Protein AF-A0A8S9TXP7-F1 (afdb_monomer)

Radius of gyration: 26.79 Å; Cα contacts (8 Å, |Δi|>4): 82; chains: 1; bounding box: 55×75×62 Å

Foldseek 3Di:
DDDDDDDDDDDDDDDDDDDDDDDPPDDPPPDPDPDPPVPPPPPPVVVVVVVVLVVQLVQCLVDLDQPFVLVVCCVPPRDVSSVVVVVVVVVVVVVVLVVVLQVVVVVVCVVPVDDPVCSVVSSVVVVVVVVVVVVVDPVVVVVVVVVVVVVVVVVVVVVVVVCVVVDDCCVPPVPDDPDDDDPVVVVVVPVVVVVVVPPLSVLSNCSVVDDPSSPVSSVVSVVD

InterPro domains:
  IPR002293 Amino acid/polyamine transporter I [PF13520] (59-224)
  IPR050367 Amino acid-polyamine-organocation superfamily [PTHR42770] (56-224)

Mean predicted aligned error: 14.59 Å

pLDDT: mean 73.69, std 21.71, range [25.19, 96.62]

Solvent-accessible surface area (backbone atoms only — not comparable to full-atom values): 13736 Å² total; per-residue (Å²): 141,82,87,84,80,87,82,87,80,89,81,91,86,83,82,86,80,90,77,89,74,89,72,89,74,83,77,82,74,92,63,100,67,87,74,71,80,78,66,71,82,67,58,64,58,64,56,51,52,52,50,52,56,50,46,52,43,52,48,45,54,73,50,70,52,51,48,29,68,28,53,50,29,37,76,73,77,24,68,72,54,13,54,53,44,44,55,50,49,54,52,46,54,53,53,54,51,54,52,49,49,53,54,55,48,54,52,49,29,76,74,67,72,54,65,75,85,49,52,67,56,51,48,52,53,53,48,52,51,53,51,50,46,52,73,78,30,62,72,59,48,54,51,52,51,52,53,51,52,53,50,51,53,50,52,52,48,52,52,53,64,64,44,57,90,71,65,52,60,58,69,74,56,68,70,48,82,85,63,85,85,52,70,67,64,51,58,66,46,46,63,65,58,48,56,77,60,64,63,70,74,50,57,47,41,50,28,73,81,40,80,64,30,64,60,48,46,50,50,52,67,70,76,106

Secondary structure (DSSP, 8-state):
------------------------------------GGGSSSHHHHHHHHHHHHHHHHHHHH---TTHHHHHHHHHT-HHHHHHHHHHHHHHHHHHHHHHHHHHHHHHHHHH---GGGHHHHHHHHHHHHHHHHHH-HHHHHHHHHHHHHHHHHHHHHHHHHHGGG--HIIIIISS--S---HHHHHHHHHHHHHTTTTGGGGGGGGGGSSSHHHHHHHHHHH-

Sequence (224 aa):
MCRVSVDISRSQHGAAPIRESSSAVGSRDRCGHQRPILRLAVVPHRRLRRNAAHLVYKLSATIPAGGGPYIFALHAIGPRAAFFSGLAETLKGIAVSASTFYTIYSYLQALFDIDVMFAPVFVVTFGFLLLSLNIFGVQASFRMQACSTTLCVLLLLIMFFSAIPHLSYNRWVVEQNWEFTSLDSTIHAIPSAMWFYLGTEGLPLASDETIEPEKNVPLGLFLS

Structure (mmCIF, N/CA/C/O backbone):
data_AF-A0A8S9TXP7-F1
#
_entry.id   AF-A0A8S9TXP7-F1
#
loop_
_atom_site.group_PDB
_atom_site.id
_atom_site.type_symbol
_atom_site.label_atom_id
_atom_site.label_alt_id
_atom_site.label_comp_id
_atom_site.label_asym_id
_atom_site.label_entity_id
_atom_site.label_seq_id
_atom_site.pdbx_PDB_ins_code
_atom_site.Cartn_x
_atom_site.Cartn_y
_atom_site.Cartn_z
_atom_site.occupancy
_atom_site.B_iso_or_equiv
_atom_site.auth_seq_id
_atom_site.auth_comp_id
_atom_site.auth_asym_id
_atom_site.auth_atom_id
_atom_site.pdbx_PDB_model_num
ATOM 1 N N . MET A 1 1 ? -30.693 -17.021 30.281 1.00 37.97 1 MET A N 1
ATOM 2 C CA . MET A 1 1 ? -30.038 -18.306 30.611 1.00 37.97 1 MET A CA 1
ATOM 3 C C . MET A 1 1 ? -30.843 -19.435 29.986 1.00 37.97 1 MET A C 1
ATOM 5 O O . MET A 1 1 ? -31.939 -19.703 30.448 1.00 37.97 1 MET A O 1
ATOM 9 N N . CYS A 1 2 ? -30.327 -20.063 28.932 1.00 25.19 2 CYS A N 1
ATOM 10 C CA . CYS A 1 2 ? -30.787 -21.375 28.473 1.00 25.19 2 CYS A CA 1
ATOM 11 C C . CYS A 1 2 ? -29.589 -22.082 27.835 1.00 25.19 2 CYS A C 1
ATOM 13 O O . CYS A 1 2 ? -29.097 -21.665 26.790 1.00 25.19 2 CYS A O 1
ATOM 15 N N . ARG A 1 3 ? -29.071 -23.090 28.546 1.00 25.83 3 ARG A N 1
ATOM 16 C CA . ARG A 1 3 ? -28.087 -24.057 28.053 1.00 25.83 3 ARG A CA 1
ATOM 17 C C . ARG A 1 3 ? -28.827 -25.050 27.168 1.00 25.83 3 ARG A C 1
ATOM 19 O O . ARG A 1 3 ? -29.837 -25.591 27.605 1.00 25.83 3 ARG A O 1
ATOM 26 N N . VAL A 1 4 ? -28.290 -25.341 25.991 1.00 29.28 4 VAL A N 1
ATOM 27 C CA . VAL A 1 4 ? -28.620 -26.573 25.271 1.00 29.28 4 VAL A CA 1
ATOM 28 C C . VAL A 1 4 ? -27.418 -27.494 25.426 1.00 29.28 4 VAL A C 1
ATOM 30 O O . VAL A 1 4 ? -26.329 -27.211 24.931 1.00 29.28 4 VAL A O 1
ATOM 33 N N . SER A 1 5 ? -27.622 -28.526 26.241 1.00 28.58 5 SER A N 1
ATOM 34 C CA . SER A 1 5 ? -26.664 -29.577 26.558 1.00 28.58 5 SER A CA 1
ATOM 35 C C . SER A 1 5 ? -26.427 -30.479 25.349 1.00 28.58 5 SER A C 1
ATOM 37 O O . SER A 1 5 ? -27.357 -30.858 24.644 1.00 28.58 5 SER A O 1
ATOM 39 N N . VAL A 1 6 ? -25.160 -30.831 25.150 1.00 33.25 6 VAL A N 1
ATOM 40 C CA . VAL A 1 6 ? -24.704 -31.906 24.270 1.00 33.25 6 VAL A CA 1
ATOM 41 C C . VAL A 1 6 ? -25.042 -33.229 24.949 1.00 33.25 6 VAL A C 1
ATOM 43 O O . VAL A 1 6 ? -24.565 -33.469 26.057 1.00 33.25 6 VAL A O 1
ATOM 46 N N . ASP A 1 7 ? -25.837 -34.074 24.293 1.00 26.86 7 ASP A N 1
ATOM 47 C CA . ASP A 1 7 ? -26.120 -35.426 24.771 1.00 26.86 7 ASP A CA 1
ATOM 48 C C . ASP A 1 7 ? -25.318 -36.442 23.948 1.00 26.86 7 ASP A C 1
ATOM 50 O O . ASP A 1 7 ? -25.567 -36.678 22.763 1.00 26.86 7 ASP A O 1
ATOM 54 N N . ILE A 1 8 ? -24.282 -36.984 24.587 1.00 35.09 8 ILE A N 1
ATOM 55 C CA . ILE A 1 8 ? -23.484 -38.114 24.119 1.00 35.09 8 ILE A CA 1
ATOM 56 C C . ILE A 1 8 ? -24.144 -39.355 24.710 1.00 35.09 8 ILE A C 1
ATOM 58 O O . ILE A 1 8 ? -23.977 -39.628 25.897 1.00 35.09 8 ILE A O 1
ATOM 62 N N . SER A 1 9 ? -24.836 -40.140 23.884 1.00 29.45 9 SER A N 1
ATOM 63 C CA . SER A 1 9 ? -25.273 -41.478 24.281 1.00 29.45 9 SER A CA 1
ATOM 64 C C . SER A 1 9 ? -24.621 -42.548 23.411 1.00 29.45 9 SER A C 1
ATOM 66 O O . SER A 1 9 ? -24.790 -42.612 22.193 1.00 29.45 9 SER A O 1
ATOM 68 N N . ARG A 1 10 ? -23.811 -43.362 24.092 1.00 31.88 10 ARG A N 1
ATOM 69 C CA . ARG A 1 10 ? -23.172 -44.598 23.639 1.00 31.88 10 ARG A CA 1
ATOM 70 C C . ARG A 1 10 ? -24.203 -45.727 23.555 1.00 31.88 10 ARG A C 1
ATOM 72 O O . ARG A 1 10 ? -24.910 -45.979 24.520 1.00 31.88 10 ARG A O 1
ATOM 79 N N . SER A 1 11 ? -24.120 -46.514 22.487 1.00 32.16 11 SER A N 1
ATOM 80 C CA . SER A 1 11 ? -24.472 -47.944 22.441 1.00 32.16 11 SER A CA 1
ATOM 81 C C . SER A 1 11 ? -23.631 -48.558 21.308 1.00 32.16 11 SER A C 1
ATOM 83 O O . SER A 1 11 ? -23.827 -48.202 20.153 1.00 32.16 11 SER A O 1
ATOM 85 N N . GLN A 1 12 ? -22.424 -49.082 21.563 1.00 32.03 12 GLN A N 1
ATOM 86 C CA . GLN A 1 12 ? -22.084 -50.464 21.956 1.00 32.03 12 GLN A CA 1
ATOM 87 C C . GLN A 1 12 ? -22.661 -51.554 21.030 1.00 32.03 12 GLN A C 1
ATOM 89 O O . GLN A 1 12 ? -23.775 -52.011 21.238 1.00 32.03 12 GLN A O 1
ATOM 94 N N . HIS A 1 13 ? -21.844 -51.987 20.054 1.00 28.67 13 HIS A N 1
ATOM 95 C CA . HIS A 1 13 ? -21.459 -53.383 19.746 1.00 28.67 13 HIS A CA 1
ATOM 96 C C . HIS A 1 13 ? -21.318 -53.652 18.238 1.00 28.67 13 HIS A C 1
ATOM 98 O O . HIS A 1 13 ? -22.245 -53.438 17.467 1.00 28.67 13 HIS A O 1
ATOM 104 N N . GLY A 1 14 ? -20.159 -54.187 17.833 1.00 25.84 14 GLY A N 1
ATOM 105 C CA . GLY A 1 14 ? -19.962 -54.786 16.509 1.00 25.84 14 GLY A CA 1
ATOM 106 C C . GLY A 1 14 ? -18.559 -54.574 15.950 1.00 25.84 14 GLY A C 1
ATOM 107 O O . GLY A 1 14 ? -18.219 -53.483 15.514 1.00 25.84 14 GLY A O 1
ATOM 108 N N . ALA A 1 15 ? -17.747 -55.626 15.992 1.00 29.77 15 ALA A N 1
ATOM 109 C CA . ALA A 1 15 ? -16.384 -55.688 15.484 1.00 29.77 15 ALA A CA 1
ATOM 110 C C . ALA A 1 15 ? -16.281 -55.460 13.959 1.00 29.77 15 ALA A C 1
ATOM 112 O O . ALA A 1 15 ? -17.224 -55.702 13.209 1.00 29.77 15 ALA A O 1
ATOM 113 N N . ALA A 1 16 ? -15.094 -55.030 13.518 1.00 29.98 16 ALA A N 1
ATOM 114 C CA . ALA A 1 16 ? -14.684 -54.944 12.114 1.00 29.98 16 ALA A CA 1
ATOM 115 C C . ALA A 1 16 ? -14.777 -56.314 11.391 1.00 29.98 16 ALA A C 1
ATOM 117 O O . ALA A 1 16 ? -14.769 -57.357 12.050 1.00 29.98 16 ALA A O 1
ATOM 118 N N . PRO A 1 17 ? -14.794 -56.339 10.042 1.00 32.81 17 PRO A N 1
ATOM 119 C CA . PRO A 1 17 ? -13.503 -56.317 9.360 1.00 32.81 17 PRO A CA 1
ATOM 120 C C . PRO A 1 17 ? -13.440 -55.443 8.099 1.00 32.81 17 PRO A C 1
ATOM 122 O O . PRO A 1 17 ? -14.412 -55.183 7.394 1.00 32.81 17 PRO A O 1
ATOM 125 N N . ILE A 1 18 ? -12.204 -55.040 7.834 1.00 36.94 18 ILE A N 1
ATOM 126 C CA . ILE A 1 18 ? -11.676 -54.425 6.622 1.00 36.94 18 ILE A CA 1
ATOM 127 C C . ILE A 1 18 ? -12.012 -55.315 5.416 1.00 36.94 18 ILE A C 1
ATOM 129 O O . ILE A 1 18 ? -11.714 -56.509 5.425 1.00 36.94 18 ILE A O 1
ATOM 133 N N . ARG A 1 19 ? -12.592 -54.733 4.360 1.00 25.81 19 ARG A N 1
ATOM 134 C CA . ARG A 1 19 ? -12.664 -55.365 3.038 1.00 25.81 19 ARG A CA 1
ATOM 135 C C . ARG A 1 19 ? -12.054 -54.423 2.010 1.00 25.81 19 ARG A C 1
ATOM 137 O O . ARG A 1 19 ? -12.730 -53.583 1.425 1.00 25.81 19 ARG A O 1
ATOM 144 N N . GLU A 1 20 ? -10.749 -54.580 1.812 1.00 32.47 20 GLU A N 1
ATOM 145 C CA . GLU A 1 20 ? -10.130 -54.304 0.523 1.00 32.47 20 GLU A CA 1
ATOM 146 C C . GLU A 1 20 ? -10.819 -55.196 -0.513 1.00 32.47 20 GLU A C 1
ATOM 148 O O . GLU A 1 20 ? -10.769 -56.424 -0.436 1.00 32.47 20 GLU A O 1
ATOM 153 N N . SER A 1 21 ? -11.480 -54.589 -1.491 1.00 30.17 21 SER A N 1
ATOM 154 C CA . SER A 1 21 ? -11.751 -55.257 -2.757 1.00 30.17 21 SER A CA 1
ATOM 155 C C . SER A 1 21 ? -11.196 -54.391 -3.870 1.00 30.17 21 SER A C 1
ATOM 157 O O . SER A 1 21 ? -11.824 -53.441 -4.336 1.00 30.17 21 SER A O 1
ATOM 159 N N . SER A 1 22 ? -9.982 -54.761 -4.264 1.00 30.94 22 SER A N 1
ATOM 160 C CA . SER A 1 22 ? -9.441 -54.551 -5.596 1.00 30.94 22 SER A CA 1
ATOM 161 C C . SER A 1 22 ? -10.522 -54.812 -6.646 1.00 30.94 22 SER A C 1
ATOM 163 O O . SER A 1 22 ? -11.117 -55.887 -6.705 1.00 30.94 22 SER A O 1
ATOM 165 N N . SER A 1 23 ? -10.803 -53.806 -7.462 1.00 30.00 23 SER A N 1
ATOM 166 C CA . SER A 1 23 ? -11.453 -53.951 -8.761 1.00 30.00 23 SER A CA 1
ATOM 167 C C . SER A 1 23 ? -10.961 -52.804 -9.625 1.00 30.00 23 SER A C 1
ATOM 169 O O . SER A 1 23 ? -11.633 -51.798 -9.837 1.00 30.00 23 SER A O 1
ATOM 171 N N . ALA A 1 24 ? -9.722 -52.966 -10.087 1.00 34.06 24 ALA A N 1
ATOM 172 C CA . ALA A 1 24 ? -9.221 -52.293 -11.268 1.00 34.06 24 ALA A CA 1
ATOM 173 C C . ALA A 1 24 ? -10.096 -52.709 -12.461 1.00 34.06 24 ALA A C 1
ATOM 175 O O . ALA A 1 24 ? -9.830 -53.700 -13.136 1.00 34.06 24 ALA A O 1
ATOM 176 N N . VAL A 1 25 ? -11.170 -51.962 -12.705 1.00 33.06 25 VAL A N 1
ATOM 177 C CA . VAL A 1 25 ? -11.894 -52.009 -13.974 1.00 33.06 25 VAL A CA 1
ATOM 178 C C . VAL A 1 25 ? -11.337 -50.880 -14.820 1.00 33.06 25 VAL A C 1
ATOM 180 O O . VAL A 1 25 ? -11.725 -49.720 -14.706 1.00 33.06 25 VAL A O 1
ATOM 183 N N . GLY A 1 26 ? -10.356 -51.242 -15.644 1.00 32.50 26 GLY A N 1
ATOM 184 C CA . GLY A 1 26 ? -9.889 -50.404 -16.731 1.00 32.50 26 GLY A CA 1
ATOM 185 C C . GLY A 1 26 ? -11.001 -50.242 -17.760 1.00 32.50 26 GLY A C 1
ATOM 186 O O . GLY A 1 26 ? -11.212 -51.122 -18.595 1.00 32.50 26 GLY A O 1
ATOM 187 N N . SER A 1 27 ? -11.686 -49.101 -17.738 1.00 31.16 27 SER A N 1
ATOM 188 C CA . SER A 1 27 ? -12.432 -48.632 -18.899 1.00 31.16 27 SER A CA 1
ATOM 189 C C . SER A 1 27 ? -11.438 -48.019 -19.886 1.00 31.16 27 SER A C 1
ATOM 191 O O . SER A 1 27 ? -10.970 -46.890 -19.740 1.00 31.16 27 SER A O 1
ATOM 193 N N . ARG A 1 28 ? -11.077 -48.812 -20.902 1.00 30.28 28 ARG A N 1
ATOM 194 C CA . ARG A 1 28 ? -10.462 -48.318 -22.138 1.00 30.28 28 ARG A CA 1
ATOM 195 C C . ARG A 1 28 ? -11.474 -47.422 -22.850 1.00 30.28 28 ARG A C 1
ATOM 197 O O . ARG A 1 28 ? -12.243 -47.908 -23.678 1.00 30.28 28 ARG A O 1
ATOM 204 N N . ASP A 1 29 ? -11.436 -46.128 -22.564 1.00 31.62 29 ASP A N 1
ATOM 205 C CA . ASP A 1 29 ? -12.067 -45.142 -23.431 1.00 31.62 29 ASP A CA 1
ATOM 206 C C . ASP A 1 29 ? -11.181 -44.899 -24.651 1.00 31.62 29 ASP A C 1
ATOM 208 O O . ASP A 1 29 ? -10.037 -44.448 -24.596 1.00 31.62 29 ASP A O 1
ATOM 212 N N . ARG A 1 30 ? -11.748 -45.305 -25.782 1.00 37.38 30 ARG A N 1
ATOM 213 C CA . ARG A 1 30 ? -11.142 -45.436 -27.099 1.00 37.38 30 ARG A CA 1
ATOM 214 C C . ARG A 1 30 ? -11.196 -44.103 -27.854 1.00 37.38 30 ARG A C 1
ATOM 216 O O . ARG A 1 30 ? -11.760 -44.030 -28.939 1.00 37.38 30 ARG A O 1
ATOM 223 N N . CYS A 1 31 ? -10.637 -43.041 -27.278 1.00 35.50 31 CYS A N 1
ATOM 224 C CA . CYS A 1 31 ? -10.465 -41.764 -27.971 1.00 35.50 31 CYS A CA 1
ATOM 225 C C . CYS A 1 31 ? -9.239 -41.038 -27.407 1.00 35.50 31 CYS A C 1
ATOM 227 O O . CYS A 1 31 ? -9.234 -40.616 -26.252 1.00 35.50 31 CYS A O 1
ATOM 229 N N . GLY A 1 32 ? -8.182 -40.938 -28.217 1.00 32.91 32 GLY A N 1
ATOM 230 C CA . GLY A 1 32 ? -6.892 -40.341 -27.867 1.00 32.91 32 GLY A CA 1
ATOM 231 C C . GLY A 1 32 ? -6.972 -38.832 -27.651 1.00 32.91 32 GLY A C 1
ATOM 232 O O . GLY A 1 32 ? -6.516 -38.055 -28.482 1.00 32.91 32 GLY A O 1
ATOM 233 N N . HIS A 1 33 ? -7.536 -38.416 -26.520 1.00 35.47 33 HIS A N 1
ATOM 234 C CA . HIS A 1 33 ? -7.449 -37.045 -26.045 1.00 35.47 33 HIS A CA 1
ATOM 235 C C . HIS A 1 33 ? -6.860 -37.044 -24.637 1.00 35.47 33 HIS A C 1
ATOM 237 O O . HIS A 1 33 ? -7.535 -37.272 -23.631 1.00 35.47 33 HIS A O 1
ATOM 243 N N . GLN A 1 34 ? -5.549 -36.832 -24.610 1.00 39.34 34 GLN A N 1
ATOM 244 C CA . GLN A 1 34 ? -4.710 -36.655 -23.438 1.00 39.34 34 GLN A CA 1
ATOM 245 C C . GLN A 1 34 ? -5.235 -35.436 -22.667 1.00 39.34 34 GLN A C 1
ATOM 247 O O . GLN A 1 34 ? -4.932 -34.291 -22.992 1.00 39.34 34 GLN A O 1
ATOM 252 N N . ARG A 1 35 ? -6.121 -35.661 -21.690 1.00 39.12 35 ARG A N 1
ATOM 253 C CA . ARG A 1 35 ? -6.634 -34.579 -20.845 1.00 39.12 35 ARG A CA 1
ATOM 254 C C . ARG A 1 35 ? -5.458 -34.040 -20.028 1.00 39.12 35 ARG A C 1
ATOM 256 O O . ARG A 1 35 ? -4.861 -34.818 -19.283 1.00 39.12 35 ARG A O 1
ATOM 263 N N . PRO A 1 36 ? -5.106 -32.747 -20.133 1.00 39.66 36 PRO A N 1
ATOM 264 C CA . PRO A 1 36 ? -4.018 -32.208 -19.343 1.00 39.66 36 PRO A CA 1
ATOM 265 C C . PRO A 1 36 ? -4.404 -32.282 -17.864 1.00 39.66 36 PRO A C 1
ATOM 267 O O . PRO A 1 36 ? -5.421 -31.738 -17.430 1.00 39.66 36 PRO A O 1
ATOM 270 N N . ILE A 1 37 ? -3.543 -32.937 -17.086 1.00 45.31 37 ILE A N 1
ATOM 271 C CA . ILE A 1 37 ? -3.587 -33.100 -15.622 1.00 45.31 37 ILE A CA 1
ATOM 272 C C . ILE A 1 37 ? -3.483 -31.727 -14.897 1.00 45.31 37 ILE A C 1
ATOM 274 O O . ILE A 1 37 ? -3.601 -31.614 -13.681 1.00 45.31 37 ILE A O 1
ATOM 278 N N . LEU A 1 38 ? -3.391 -30.633 -15.655 1.00 40.78 38 LEU A N 1
ATOM 279 C CA . LEU A 1 38 ? -3.265 -29.244 -15.221 1.00 40.78 38 LEU A CA 1
ATOM 280 C C . LEU A 1 38 ? -4.563 -28.589 -14.694 1.00 40.78 38 LEU A C 1
ATOM 282 O O . LEU A 1 38 ? -4.591 -27.381 -14.477 1.00 40.78 38 LEU A O 1
ATOM 286 N N . ARG A 1 39 ? -5.665 -29.331 -14.500 1.00 37.47 39 ARG A N 1
ATOM 287 C CA . ARG A 1 39 ? -6.895 -28.773 -13.888 1.00 37.47 39 ARG A CA 1
ATOM 288 C C . ARG A 1 39 ? -6.998 -28.964 -12.376 1.00 37.47 39 ARG A C 1
ATOM 290 O O . ARG A 1 39 ? -7.868 -28.338 -11.781 1.00 37.47 39 ARG A O 1
ATOM 297 N N . LEU A 1 40 ? -6.147 -29.770 -11.738 1.00 40.41 40 LEU A N 1
ATOM 298 C CA . LEU A 1 40 ? -6.290 -30.041 -10.299 1.00 40.41 40 LEU A CA 1
ATOM 299 C C . LEU A 1 40 ? -5.527 -29.063 -9.387 1.00 40.41 40 LEU A C 1
ATOM 301 O O . LEU A 1 40 ? -5.922 -28.882 -8.241 1.00 40.41 40 LEU A O 1
ATOM 305 N N . ALA A 1 41 ? -4.498 -28.372 -9.887 1.00 42.62 41 ALA A N 1
ATOM 306 C CA . ALA A 1 41 ? -3.671 -27.482 -9.061 1.00 42.62 41 ALA A CA 1
ATOM 307 C C . ALA A 1 41 ? -4.235 -26.053 -8.891 1.00 42.62 41 ALA A C 1
ATOM 309 O O . ALA A 1 41 ? -3.854 -25.343 -7.968 1.00 42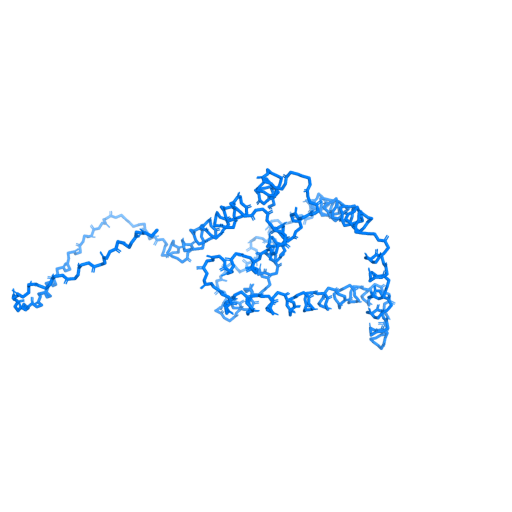.62 41 ALA A O 1
ATOM 310 N N . VAL A 1 42 ? -5.174 -25.619 -9.744 1.00 45.88 42 VAL A N 1
ATOM 311 C CA . VAL A 1 42 ? -5.669 -24.219 -9.774 1.00 45.88 42 VAL A CA 1
ATOM 312 C C . VAL A 1 42 ? -7.043 -24.052 -9.097 1.00 45.88 42 VAL A C 1
ATOM 314 O O . VAL A 1 42 ? -7.529 -22.941 -8.877 1.00 45.88 42 VAL A O 1
ATOM 317 N N . VAL A 1 43 ? -7.690 -25.153 -8.710 1.00 44.72 43 VAL A N 1
ATOM 318 C CA . VAL A 1 43 ? -9.052 -25.140 -8.152 1.00 44.72 43 VAL A CA 1
ATOM 319 C C . VAL A 1 43 ? -9.159 -24.739 -6.660 1.00 44.72 43 VAL A C 1
ATOM 321 O O . VAL A 1 43 ? -10.229 -24.233 -6.302 1.00 44.72 43 VAL A O 1
ATOM 324 N N . PRO A 1 44 ? -8.134 -24.823 -5.775 1.00 48.53 44 PRO A N 1
ATOM 325 C CA . PRO A 1 44 ? -8.353 -24.474 -4.367 1.00 48.53 44 PRO A CA 1
ATOM 326 C C . PRO A 1 44 ? -8.349 -22.957 -4.106 1.00 48.53 44 PRO A C 1
ATOM 328 O O . PRO A 1 44 ? -9.038 -22.494 -3.200 1.00 48.53 44 PRO A O 1
ATOM 331 N N . HIS A 1 45 ? -7.667 -22.147 -4.925 1.00 47.22 45 HIS A N 1
ATOM 332 C CA . HIS A 1 45 ? -7.527 -20.705 -4.673 1.00 47.22 45 HIS A CA 1
ATOM 333 C C . HIS A 1 45 ? -8.833 -19.914 -4.887 1.00 47.22 45 HIS A C 1
ATOM 335 O O . HIS A 1 45 ? -9.151 -19.012 -4.115 1.00 47.22 45 HIS A O 1
ATOM 341 N N . ARG A 1 46 ? -9.649 -20.255 -5.898 1.00 44.75 46 ARG A N 1
ATOM 342 C CA . ARG A 1 46 ? -10.885 -19.495 -6.192 1.00 44.75 46 ARG A CA 1
ATOM 343 C C . ARG A 1 46 ? -11.973 -19.672 -5.129 1.00 44.75 46 ARG A C 1
ATOM 345 O O . ARG A 1 46 ? -12.725 -18.730 -4.887 1.00 44.75 46 ARG A O 1
ATOM 352 N N . ARG A 1 47 ? -12.059 -20.849 -4.491 1.00 49.00 47 ARG A N 1
ATOM 353 C CA . ARG A 1 47 ? -12.992 -21.082 -3.371 1.00 49.00 47 ARG A CA 1
ATOM 354 C C . ARG A 1 47 ? -12.490 -20.433 -2.085 1.00 49.00 47 ARG A C 1
ATOM 356 O O . ARG A 1 47 ? -13.288 -19.801 -1.405 1.00 49.00 47 ARG A O 1
ATOM 363 N N . LEU A 1 48 ? -11.189 -20.510 -1.794 1.00 48.78 48 LEU A N 1
ATOM 364 C CA . LEU A 1 48 ? -10.617 -19.862 -0.611 1.00 48.78 48 LEU A CA 1
ATOM 365 C C . LEU A 1 48 ? -10.742 -18.332 -0.685 1.00 48.78 48 LEU A C 1
ATOM 367 O O . LEU A 1 48 ? -11.206 -17.715 0.267 1.00 48.78 48 LEU A O 1
ATOM 371 N N . ARG A 1 49 ? -10.423 -17.729 -1.841 1.00 51.72 49 ARG A N 1
ATOM 372 C CA . ARG A 1 49 ? -10.492 -16.273 -2.044 1.00 51.72 49 ARG A CA 1
ATOM 373 C C . ARG A 1 49 ? -11.923 -15.737 -1.982 1.00 51.72 49 ARG A C 1
ATOM 375 O O . ARG A 1 49 ? -12.157 -14.724 -1.333 1.00 51.72 49 ARG A O 1
ATOM 382 N N . ARG A 1 50 ? -12.894 -16.431 -2.595 1.00 55.41 50 ARG A N 1
ATOM 383 C CA . ARG A 1 50 ? -14.316 -16.058 -2.470 1.00 55.41 50 ARG A CA 1
ATOM 384 C C . ARG A 1 50 ? -14.814 -16.197 -1.040 1.00 55.41 50 ARG A C 1
ATOM 386 O O . ARG A 1 50 ? -15.514 -15.309 -0.579 1.00 55.41 50 ARG A O 1
ATOM 393 N N . ASN A 1 51 ? -14.442 -17.266 -0.339 1.00 59.06 51 ASN A N 1
ATOM 394 C CA . ASN A 1 51 ? -14.893 -17.475 1.033 1.00 59.06 51 ASN A CA 1
ATOM 395 C C . ASN A 1 51 ? -14.294 -16.441 1.989 1.00 59.06 51 ASN A C 1
ATOM 397 O O . ASN A 1 51 ? -15.033 -15.925 2.814 1.00 59.06 51 ASN A O 1
ATOM 401 N N . ALA A 1 52 ? -13.009 -16.103 1.851 1.00 60.75 52 ALA A N 1
ATOM 402 C CA . ALA A 1 52 ? -12.342 -15.113 2.694 1.00 60.75 52 ALA A CA 1
ATOM 403 C C . ALA A 1 52 ? -12.898 -13.698 2.471 1.00 60.75 52 ALA A C 1
ATOM 405 O O . ALA A 1 52 ? -13.325 -13.061 3.429 1.00 60.75 52 ALA A O 1
ATOM 406 N N . ALA A 1 53 ? -12.991 -13.243 1.216 1.00 62.69 53 ALA A N 1
ATOM 407 C CA . ALA A 1 53 ? -13.556 -11.929 0.897 1.00 62.69 53 ALA A CA 1
ATOM 408 C C . ALA A 1 53 ? -15.031 -11.821 1.321 1.00 62.69 53 ALA A C 1
ATOM 410 O O . ALA A 1 53 ? -15.452 -10.817 1.887 1.00 62.69 53 ALA A O 1
ATOM 411 N N . HIS A 1 54 ? -15.809 -12.889 1.125 1.00 67.75 54 HIS A N 1
ATOM 412 C CA . HIS A 1 54 ? -17.198 -12.947 1.572 1.00 67.75 54 HIS A CA 1
ATOM 413 C C . HIS A 1 54 ? -17.327 -12.985 3.103 1.00 67.75 54 HIS A C 1
ATOM 415 O O . HIS A 1 54 ? -18.302 -12.468 3.644 1.00 67.75 54 HIS A O 1
ATOM 421 N N . LEU A 1 55 ? -16.360 -13.574 3.816 1.00 68.94 55 LEU A N 1
ATOM 422 C CA . LEU A 1 55 ? -16.331 -13.555 5.278 1.00 68.94 55 LEU A CA 1
ATOM 423 C C . LEU A 1 55 ? -16.084 -12.140 5.793 1.00 68.94 55 LEU A C 1
ATOM 425 O O . LEU A 1 55 ? -16.810 -11.690 6.670 1.00 68.94 55 LEU A O 1
ATOM 429 N N . VAL A 1 56 ? -15.099 -11.441 5.221 1.00 68.69 56 VAL A N 1
ATOM 430 C CA . VAL A 1 56 ? -14.790 -10.048 5.574 1.00 68.69 56 VAL A CA 1
ATOM 431 C C . VAL A 1 56 ? -15.990 -9.161 5.273 1.00 68.69 56 VAL A C 1
ATOM 433 O O . VAL A 1 56 ? -16.442 -8.452 6.158 1.00 68.69 56 VAL A O 1
ATOM 436 N N . TYR A 1 57 ? -16.594 -9.295 4.090 1.00 68.12 57 TYR A N 1
ATOM 437 C CA . TYR A 1 57 ? -17.838 -8.605 3.745 1.00 68.12 57 TYR A CA 1
ATOM 438 C C . TYR A 1 57 ? -18.947 -8.847 4.781 1.00 68.12 57 TYR A C 1
ATOM 440 O O . TYR A 1 57 ? -19.552 -7.898 5.276 1.00 68.12 57 TYR A O 1
ATOM 448 N N . LYS A 1 58 ? -19.197 -10.111 5.151 1.00 65.69 58 LYS A N 1
ATOM 449 C CA . LYS A 1 58 ? -20.225 -10.458 6.141 1.00 65.69 58 LYS A CA 1
ATOM 450 C C . LYS A 1 58 ? -19.921 -9.877 7.517 1.00 65.69 58 LYS A C 1
ATOM 452 O O . LYS A 1 58 ? -20.831 -9.361 8.151 1.00 65.69 58 LYS A O 1
ATOM 457 N N . LEU A 1 59 ? -18.668 -9.954 7.961 1.00 68.31 59 LEU A N 1
ATOM 458 C CA . LEU A 1 59 ? -18.240 -9.457 9.266 1.00 68.31 59 LEU A CA 1
ATOM 459 C C . LEU A 1 59 ? -18.298 -7.927 9.332 1.00 68.31 59 LEU A C 1
ATOM 461 O O . LEU A 1 59 ? -18.856 -7.394 10.290 1.00 68.31 59 LEU A O 1
ATOM 465 N N . SER A 1 60 ? -17.823 -7.238 8.291 1.00 62.38 60 SER A N 1
ATOM 466 C CA . SER A 1 60 ? -17.894 -5.779 8.154 1.00 62.38 60 SER A CA 1
ATOM 467 C C . SER A 1 60 ? -19.332 -5.262 8.079 1.00 62.38 60 SER A C 1
ATOM 469 O O . SER A 1 60 ? -19.611 -4.196 8.613 1.00 62.38 60 SER A O 1
ATOM 471 N N . ALA A 1 61 ? -20.254 -6.017 7.471 1.00 62.97 61 ALA A N 1
ATOM 472 C CA . ALA A 1 61 ? -21.677 -5.670 7.462 1.00 62.97 61 ALA A CA 1
ATOM 473 C C . ALA A 1 61 ? -22.357 -5.904 8.825 1.00 62.97 61 ALA A C 1
ATOM 475 O O . ALA A 1 61 ? -23.314 -5.214 9.157 1.00 62.97 61 ALA A O 1
ATOM 476 N N . THR A 1 62 ? -21.887 -6.874 9.619 1.00 67.62 62 THR A N 1
ATOM 477 C CA . THR A 1 62 ? -22.465 -7.177 10.943 1.00 67.62 62 THR A CA 1
ATOM 478 C C . THR A 1 62 ? -21.878 -6.357 12.091 1.00 67.62 62 THR A C 1
ATOM 480 O O . THR A 1 62 ? -22.530 -6.229 13.123 1.00 67.62 62 THR A O 1
ATOM 483 N N . ILE A 1 63 ? -20.651 -5.844 11.950 1.00 69.94 63 ILE A N 1
ATOM 484 C CA . ILE A 1 63 ? -19.937 -5.108 13.002 1.00 69.94 63 ILE A CA 1
ATOM 485 C C . ILE A 1 63 ? -19.285 -3.862 12.377 1.00 69.94 63 ILE A C 1
ATOM 487 O O . ILE A 1 63 ? -18.106 -3.903 12.014 1.00 69.94 63 ILE A O 1
ATOM 491 N N . PRO A 1 64 ? -20.034 -2.754 12.236 1.00 63.72 64 PRO A N 1
ATOM 492 C CA . PRO A 1 64 ? -19.532 -1.504 11.670 1.00 63.72 64 PRO A CA 1
ATOM 493 C C . PRO A 1 64 ? -18.772 -0.694 12.736 1.00 63.72 64 PRO A C 1
ATOM 495 O O . PRO A 1 64 ? -19.177 0.408 13.092 1.00 63.72 64 PRO A O 1
ATOM 498 N N . ALA A 1 65 ? -17.702 -1.262 13.298 1.00 70.38 65 ALA A N 1
ATOM 499 C CA . ALA A 1 65 ? -16.854 -0.602 14.295 1.00 70.38 65 ALA A CA 1
ATOM 500 C C . ALA A 1 65 ? -15.401 -0.513 13.802 1.00 70.38 65 ALA A C 1
ATOM 502 O O . ALA A 1 65 ? -14.861 -1.514 13.313 1.00 70.38 65 ALA A O 1
ATOM 503 N N . GLY A 1 66 ? -14.757 0.648 13.978 1.00 64.12 66 GLY A N 1
ATOM 504 C CA . GLY A 1 66 ? -13.430 0.996 13.442 1.00 64.12 66 GLY A CA 1
ATOM 505 C C . GLY A 1 66 ? -12.242 0.343 14.136 1.00 64.12 66 GLY A C 1
ATOM 506 O O . GLY A 1 66 ? -11.257 0.993 14.466 1.00 64.12 66 GLY A O 1
ATOM 507 N N . GLY A 1 67 ? -12.303 -0.970 14.348 1.00 69.06 67 GLY A N 1
ATOM 508 C CA . GLY A 1 67 ? -11.188 -1.748 14.893 1.00 69.06 67 GLY A CA 1
ATOM 509 C C . GLY A 1 67 ? -10.690 -2.868 13.981 1.00 69.06 67 GLY A C 1
ATOM 510 O O . GLY A 1 67 ? -9.815 -3.634 14.384 1.00 69.06 67 GLY A O 1
ATOM 511 N N . GLY A 1 68 ? -11.234 -2.993 12.767 1.00 79.12 68 GLY A N 1
ATOM 512 C CA . GLY A 1 68 ? -10.742 -3.920 11.747 1.00 79.12 68 GLY A CA 1
ATOM 513 C C . GLY A 1 68 ? -10.569 -5.375 12.232 1.00 79.12 68 GLY A C 1
ATOM 514 O O . GLY A 1 68 ? -11.435 -5.899 12.942 1.00 79.12 68 GLY A O 1
ATOM 515 N N . PRO A 1 69 ? -9.459 -6.059 11.880 1.00 79.94 69 PRO A N 1
ATOM 516 C CA . PRO A 1 69 ? -9.252 -7.470 12.209 1.00 79.94 69 PRO A CA 1
ATOM 517 C C . PRO A 1 69 ? -9.176 -7.744 13.718 1.00 79.94 69 PRO A C 1
ATOM 519 O O . PRO A 1 69 ? -9.519 -8.846 14.143 1.00 79.94 69 PRO A O 1
ATOM 522 N N . TYR A 1 70 ? -8.818 -6.750 14.541 1.00 86.06 70 TYR A N 1
ATOM 523 C CA . TYR A 1 70 ? -8.823 -6.879 16.002 1.00 86.06 70 TYR A CA 1
ATOM 524 C C . TYR A 1 70 ? -10.237 -7.145 16.538 1.00 86.06 70 TYR A C 1
ATOM 526 O O . TYR A 1 70 ? -10.451 -8.102 17.288 1.00 86.06 70 TYR A O 1
ATOM 534 N N . ILE A 1 71 ? -11.222 -6.345 16.114 1.00 83.88 71 ILE A N 1
ATOM 535 C CA . ILE A 1 71 ? -12.618 -6.502 16.548 1.00 83.88 71 ILE A CA 1
ATOM 536 C C . ILE A 1 71 ? -13.221 -7.793 15.993 1.00 83.88 71 ILE A C 1
ATOM 538 O O . ILE A 1 71 ? -13.971 -8.471 16.703 1.00 83.88 71 ILE A O 1
ATOM 542 N N . PHE A 1 72 ? -12.853 -8.191 14.773 1.00 83.00 72 PHE A N 1
ATOM 543 C CA . PHE A 1 72 ? -13.283 -9.471 14.208 1.00 83.00 72 PHE A CA 1
ATOM 544 C C . PHE A 1 72 ? -12.714 -10.662 14.990 1.00 83.00 72 PHE A C 1
ATOM 546 O O . PHE A 1 72 ? -13.458 -11.582 15.331 1.00 83.00 72 PHE A O 1
ATOM 553 N N . ALA A 1 73 ? -11.427 -10.631 15.348 1.00 84.62 73 ALA A N 1
ATOM 554 C CA . ALA A 1 73 ? -10.796 -11.672 16.158 1.00 84.62 73 ALA A CA 1
ATOM 555 C C . ALA A 1 73 ? -11.377 -11.739 17.581 1.00 84.62 73 ALA A C 1
ATOM 557 O O . ALA A 1 73 ? -11.537 -12.835 18.130 1.00 84.62 73 ALA A O 1
ATOM 558 N N . LEU A 1 74 ? -11.745 -10.588 18.157 1.00 87.00 74 LEU A N 1
ATOM 559 C CA . LEU A 1 74 ? -12.377 -10.510 19.474 1.00 87.00 74 LEU A CA 1
ATOM 560 C C . LEU A 1 74 ? -13.737 -11.216 19.499 1.00 87.00 74 LEU A C 1
ATOM 562 O O . LEU A 1 74 ? -13.992 -11.991 20.419 1.00 87.00 74 LEU A O 1
ATOM 566 N N . HIS A 1 75 ? -14.573 -10.988 18.482 1.00 82.38 75 HIS A N 1
ATOM 567 C CA . HIS A 1 75 ? -15.903 -11.598 18.391 1.00 82.38 75 HIS A CA 1
ATOM 568 C C . HIS A 1 75 ? -15.870 -13.058 17.916 1.00 82.38 75 HIS A C 1
ATOM 570 O O . HIS A 1 75 ? -16.746 -13.834 18.291 1.00 82.38 75 HIS A O 1
ATOM 576 N N . ALA A 1 76 ? -14.879 -13.449 17.107 1.00 84.25 76 ALA A N 1
ATOM 577 C CA . ALA A 1 76 ? -14.811 -14.794 16.535 1.00 84.25 76 ALA A CA 1
ATOM 578 C C . ALA A 1 76 ? -14.075 -15.815 17.420 1.00 84.25 76 ALA A C 1
ATOM 580 O O . ALA A 1 76 ? -14.509 -16.962 17.515 1.00 84.25 76 ALA A O 1
ATOM 581 N N . ILE A 1 77 ? -12.945 -15.430 18.027 1.00 87.25 77 ILE A N 1
ATOM 582 C CA . ILE A 1 77 ? -12.020 -16.364 18.701 1.00 87.25 77 ILE A CA 1
ATOM 583 C C . ILE A 1 77 ? -11.853 -16.013 20.186 1.00 87.25 77 ILE A C 1
ATOM 585 O O . ILE A 1 77 ? -11.763 -16.907 21.029 1.00 87.25 77 ILE A O 1
ATOM 589 N N . GLY A 1 78 ? -11.820 -14.721 20.519 1.00 90.44 78 GLY A N 1
ATOM 590 C CA . GLY A 1 78 ? -11.761 -14.223 21.893 1.00 90.44 78 GLY A CA 1
ATOM 591 C C . GLY A 1 78 ? -10.560 -13.312 22.190 1.00 90.44 78 GLY A C 1
ATOM 592 O O . GLY A 1 78 ? -9.724 -13.053 21.319 1.00 90.44 78 GLY A O 1
ATOM 593 N N . PRO A 1 79 ? -10.428 -12.830 23.442 1.00 91.38 79 PRO A N 1
ATOM 594 C CA . PRO A 1 79 ? -9.537 -11.713 23.782 1.00 91.38 79 PRO A CA 1
ATOM 595 C C . PRO A 1 79 ? -8.047 -11.961 23.521 1.00 91.38 79 PRO A C 1
ATOM 597 O O . PRO A 1 79 ? -7.324 -11.057 23.111 1.00 91.38 79 PRO A O 1
ATOM 600 N N . ARG A 1 80 ? -7.572 -13.196 23.726 1.00 90.75 80 ARG A N 1
ATOM 601 C CA . ARG A 1 80 ? -6.157 -13.547 23.511 1.00 90.75 80 ARG A CA 1
ATOM 602 C C . ARG A 1 80 ? -5.774 -13.475 22.034 1.00 90.75 80 ARG A C 1
ATOM 604 O O . ARG A 1 80 ? -4.708 -12.970 21.707 1.00 90.75 80 ARG A O 1
ATOM 611 N N . ALA A 1 81 ? -6.650 -13.948 21.149 1.00 88.56 81 ALA A N 1
ATOM 612 C CA . ALA A 1 81 ? -6.432 -13.884 19.707 1.00 88.56 81 ALA A CA 1
ATOM 613 C C . ALA A 1 81 ? -6.526 -12.443 19.189 1.00 88.56 81 ALA A C 1
ATOM 615 O O . ALA A 1 81 ? -5.720 -12.045 18.352 1.00 88.56 81 ALA A O 1
ATOM 616 N N . ALA A 1 82 ? -7.448 -11.645 19.740 1.00 88.62 82 ALA A N 1
ATOM 617 C CA . ALA A 1 82 ? -7.548 -10.223 19.432 1.00 88.62 82 ALA A CA 1
ATOM 618 C C . ALA A 1 82 ? -6.24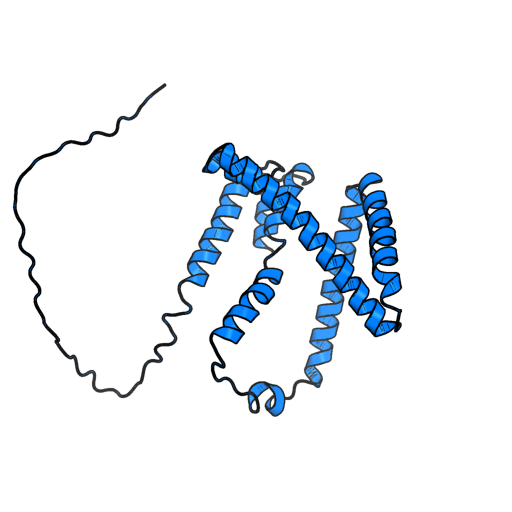4 -9.481 19.761 1.00 88.62 82 ALA A C 1
ATOM 620 O O . ALA A 1 82 ? -5.720 -8.768 18.911 1.00 88.62 82 ALA A O 1
ATOM 621 N N . PHE A 1 83 ? -5.652 -9.722 20.935 1.00 90.94 83 PHE A N 1
ATOM 622 C CA . PHE A 1 83 ? -4.372 -9.114 21.314 1.00 90.94 83 PHE A CA 1
ATOM 623 C C . PHE A 1 83 ? -3.247 -9.409 20.306 1.00 90.94 83 PHE A C 1
ATOM 625 O O . PHE A 1 83 ? -2.584 -8.484 19.838 1.00 90.94 83 PHE A O 1
ATOM 632 N N . PHE A 1 84 ? -3.071 -10.674 19.905 1.00 92.25 84 PHE A N 1
ATOM 633 C CA . PHE A 1 84 ? -2.076 -11.031 18.886 1.00 92.25 84 PHE A CA 1
ATOM 634 C C . PHE A 1 84 ? -2.386 -10.420 17.518 1.00 92.25 84 PHE A C 1
ATOM 636 O O . PHE A 1 84 ? -1.467 -9.975 16.836 1.00 92.25 84 PHE A O 1
ATOM 643 N N . SER A 1 85 ? -3.661 -10.353 17.131 1.00 90.38 85 SER A N 1
ATOM 644 C CA . SER A 1 85 ? -4.068 -9.707 15.881 1.00 90.38 85 SER A CA 1
ATOM 645 C C . SER A 1 85 ? -3.738 -8.215 15.878 1.00 90.38 85 SER A C 1
ATOM 647 O O . SER A 1 85 ? -3.279 -7.708 14.860 1.00 90.38 85 SER A O 1
ATOM 649 N N . GLY A 1 86 ? -3.940 -7.516 16.998 1.00 89.94 86 GLY A N 1
ATOM 650 C CA . GLY A 1 86 ? -3.589 -6.100 17.128 1.00 89.94 86 GLY A CA 1
ATOM 651 C C . GLY A 1 86 ? -2.078 -5.868 17.053 1.00 89.94 86 GLY A C 1
ATOM 652 O O . GLY A 1 86 ? -1.631 -4.989 16.323 1.00 89.94 86 GLY A O 1
ATOM 653 N N . LEU A 1 87 ? -1.283 -6.695 17.741 1.00 92.50 87 LEU A N 1
ATOM 654 C CA . LEU A 1 87 ? 0.183 -6.631 17.662 1.00 92.50 87 LEU A CA 1
ATOM 655 C C . LEU A 1 87 ? 0.718 -6.937 16.257 1.00 92.50 87 LEU A C 1
ATOM 657 O O . LEU A 1 87 ? 1.664 -6.302 15.797 1.00 92.50 87 LEU A O 1
ATOM 661 N N . ALA A 1 88 ? 0.125 -7.913 15.568 1.00 91.69 88 ALA A N 1
ATOM 662 C CA . ALA A 1 88 ? 0.500 -8.229 14.196 1.00 91.69 88 ALA A CA 1
ATOM 663 C C . ALA A 1 88 ? 0.189 -7.057 13.251 1.00 91.69 88 ALA A C 1
ATOM 665 O O . ALA A 1 88 ? 1.004 -6.731 12.390 1.00 91.69 88 ALA A O 1
ATOM 666 N N . GLU A 1 89 ? -0.953 -6.394 13.444 1.00 89.88 89 GLU A N 1
ATOM 667 C CA . GLU A 1 89 ? -1.370 -5.251 12.630 1.00 89.88 89 GLU A CA 1
ATOM 668 C C . GLU A 1 89 ? -0.449 -4.036 12.822 1.00 89.88 89 GLU A C 1
ATOM 670 O O . GLU A 1 89 ? -0.056 -3.402 11.841 1.00 89.88 89 GLU A O 1
ATOM 675 N N . THR A 1 90 ? -0.024 -3.742 14.055 1.00 91.75 90 THR A N 1
ATOM 676 C CA . THR A 1 90 ? 0.926 -2.644 14.308 1.00 91.75 90 THR A CA 1
ATOM 677 C C . THR A 1 90 ? 2.305 -2.937 13.720 1.00 91.75 90 THR A C 1
ATOM 679 O O . THR A 1 90 ? 2.894 -2.063 13.079 1.00 91.75 90 THR A O 1
ATOM 682 N N . LEU A 1 91 ? 2.804 -4.171 13.856 1.00 93.88 91 LEU A N 1
ATOM 683 C CA . LEU A 1 91 ? 4.072 -4.582 13.249 1.00 93.88 91 LEU A CA 1
ATOM 684 C C . LEU A 1 91 ? 4.017 -4.498 11.715 1.00 93.88 91 LEU A C 1
ATOM 686 O O . LEU A 1 91 ? 4.952 -3.990 11.092 1.00 93.88 91 LEU A O 1
ATOM 690 N N . LYS A 1 92 ? 2.903 -4.937 11.112 1.00 90.00 92 LYS A N 1
ATOM 691 C CA . LYS A 1 92 ? 2.644 -4.802 9.672 1.00 90.00 92 LYS A CA 1
ATOM 692 C C . LYS A 1 92 ? 2.687 -3.337 9.242 1.00 90.00 92 LYS A C 1
ATOM 694 O O . LYS A 1 92 ? 3.368 -3.020 8.269 1.00 90.00 92 LYS A O 1
ATOM 699 N N . GLY A 1 93 ? 2.014 -2.445 9.971 1.00 89.50 93 GLY A N 1
ATOM 700 C CA . GLY A 1 93 ? 1.990 -1.012 9.665 1.00 89.50 93 GLY A CA 1
ATOM 701 C C . GLY A 1 93 ? 3.389 -0.390 9.614 1.00 89.50 93 GLY A C 1
ATOM 702 O O . GLY A 1 93 ? 3.702 0.355 8.682 1.00 89.50 93 GLY A O 1
ATOM 703 N N . ILE A 1 94 ? 4.263 -0.756 10.557 1.00 91.94 94 ILE A N 1
ATOM 704 C CA . ILE A 1 94 ? 5.658 -0.287 10.593 1.00 91.94 94 ILE A CA 1
ATOM 705 C C . ILE A 1 94 ? 6.449 -0.841 9.400 1.00 91.94 94 ILE A C 1
ATOM 707 O O . ILE A 1 94 ? 7.132 -0.082 8.710 1.00 91.94 94 ILE A O 1
ATOM 711 N N . ALA A 1 95 ? 6.333 -2.143 9.127 1.00 91.25 95 ALA A N 1
ATOM 712 C CA . ALA A 1 95 ? 7.056 -2.795 8.037 1.00 91.25 95 ALA A CA 1
ATOM 713 C C . ALA A 1 95 ? 6.659 -2.244 6.655 1.00 91.25 95 ALA A C 1
ATOM 715 O O . ALA A 1 95 ? 7.531 -1.931 5.841 1.00 91.25 95 ALA A O 1
ATOM 716 N N . VAL A 1 96 ? 5.356 -2.071 6.403 1.00 90.44 96 VAL A N 1
ATOM 717 C CA . VAL A 1 96 ? 4.836 -1.528 5.136 1.00 90.44 96 VAL A CA 1
ATOM 718 C C . VAL A 1 96 ? 5.264 -0.072 4.952 1.00 90.44 96 VAL A C 1
ATOM 720 O O . VAL A 1 96 ? 5.712 0.306 3.866 1.00 90.44 96 VAL A O 1
ATOM 723 N N . SER A 1 97 ? 5.198 0.736 6.014 1.00 89.56 97 SER A N 1
ATOM 724 C CA . SER A 1 97 ? 5.629 2.139 5.965 1.00 89.56 97 SER A CA 1
ATOM 725 C C . SER A 1 97 ? 7.125 2.251 5.658 1.00 89.56 97 SER A C 1
ATOM 727 O O . SER A 1 97 ? 7.515 2.973 4.741 1.00 89.56 97 SER A O 1
ATOM 729 N N . ALA A 1 98 ? 7.968 1.480 6.355 1.00 90.31 98 ALA A N 1
ATOM 730 C CA . ALA A 1 98 ? 9.413 1.464 6.125 1.00 90.31 98 ALA A CA 1
ATOM 731 C C . ALA A 1 98 ? 9.773 1.020 4.694 1.00 90.31 98 ALA A C 1
ATOM 733 O O . ALA A 1 98 ? 10.577 1.672 4.024 1.00 90.31 98 ALA A O 1
ATOM 734 N N . SER A 1 99 ? 9.138 -0.049 4.201 1.00 91.38 99 SER A N 1
ATOM 735 C CA . SER A 1 99 ? 9.340 -0.550 2.836 1.00 91.38 99 SE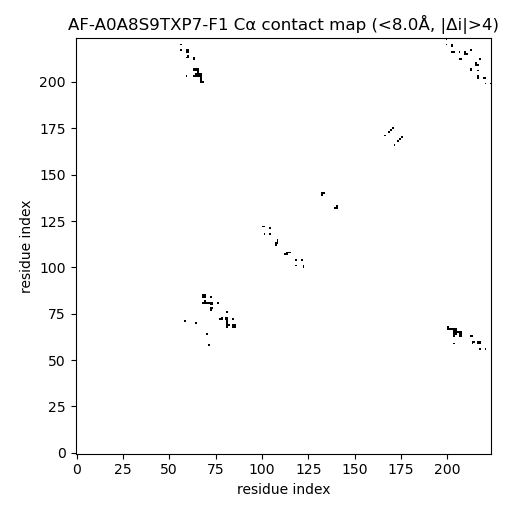R A CA 1
ATOM 736 C C . SER A 1 99 ? 8.933 0.476 1.768 1.00 91.38 99 SER A C 1
ATOM 738 O O . SER A 1 99 ? 9.638 0.638 0.768 1.00 91.38 99 SER A O 1
ATOM 740 N N . THR A 1 100 ? 7.853 1.226 2.000 1.00 90.12 100 THR A N 1
ATOM 741 C CA . THR A 1 100 ? 7.384 2.270 1.075 1.00 90.12 100 THR A CA 1
ATOM 742 C C . THR A 1 100 ? 8.391 3.415 0.965 1.00 90.12 100 THR A C 1
ATOM 744 O O . THR A 1 100 ? 8.756 3.797 -0.147 1.00 90.12 100 THR A O 1
ATOM 747 N N . PHE A 1 101 ? 8.905 3.930 2.088 1.00 90.94 101 PHE A N 1
ATOM 748 C CA . PHE A 1 101 ? 9.905 5.005 2.051 1.00 90.94 101 PHE A CA 1
ATOM 749 C C . PHE A 1 101 ? 11.200 4.577 1.360 1.00 90.94 101 PHE A C 1
ATOM 751 O O . PHE A 1 101 ? 11.748 5.340 0.565 1.00 90.94 101 PHE A O 1
ATOM 758 N N . TYR A 1 102 ? 11.661 3.351 1.619 1.00 89.75 102 TYR A N 1
ATOM 759 C CA . TYR A 1 102 ? 12.840 2.804 0.949 1.00 89.75 102 TYR A CA 1
ATOM 760 C C . TYR A 1 102 ? 12.637 2.701 -0.569 1.00 89.75 102 TYR A C 1
ATOM 762 O O . TYR A 1 102 ? 13.519 3.072 -1.341 1.00 89.75 102 TYR A O 1
ATOM 770 N N . THR A 1 103 ? 11.452 2.264 -0.997 1.00 91.06 103 THR A N 1
ATOM 771 C CA . THR A 1 103 ? 11.101 2.151 -2.420 1.00 91.06 103 THR A CA 1
ATOM 772 C C . THR A 1 103 ? 11.042 3.520 -3.105 1.00 91.06 103 THR A C 1
ATOM 774 O O . THR A 1 103 ? 11.528 3.680 -4.217 1.00 91.06 103 THR A O 1
ATOM 777 N N . ILE A 1 104 ? 10.501 4.547 -2.444 1.00 90.88 104 ILE A N 1
ATOM 778 C CA . ILE A 1 104 ? 10.496 5.915 -2.993 1.00 90.88 104 ILE A CA 1
ATOM 779 C C . ILE A 1 104 ? 11.927 6.445 -3.133 1.00 90.88 104 ILE A C 1
ATOM 781 O O . ILE A 1 104 ? 12.274 7.050 -4.150 1.00 90.88 104 ILE A O 1
ATOM 785 N N . TYR A 1 105 ? 12.769 6.198 -2.130 1.00 91.00 105 TYR A N 1
ATOM 786 C CA . TYR A 1 105 ? 14.161 6.623 -2.164 1.00 91.00 105 TYR A CA 1
ATOM 787 C C . TYR A 1 105 ? 14.958 5.928 -3.279 1.00 91.00 105 TYR A C 1
ATOM 789 O O . TYR A 1 105 ? 15.733 6.593 -3.964 1.00 91.00 105 TYR A O 1
ATOM 797 N N . SER A 1 106 ? 14.736 4.632 -3.530 1.00 90.19 106 SER A N 1
ATOM 798 C CA . SER A 1 106 ? 15.432 3.922 -4.614 1.00 90.19 106 SER A CA 1
ATOM 799 C C . SER A 1 106 ? 15.083 4.474 -6.002 1.00 90.19 106 SER A C 1
ATOM 801 O O . SER A 1 106 ? 15.952 4.532 -6.873 1.00 90.19 106 SER A O 1
ATOM 803 N N . TYR A 1 107 ? 13.859 4.974 -6.206 1.00 90.62 107 TYR A N 1
ATOM 804 C CA . TYR A 1 107 ? 13.510 5.698 -7.432 1.00 90.62 107 TYR A CA 1
ATOM 805 C C . TYR A 1 107 ? 14.214 7.054 -7.535 1.00 90.62 107 TYR A C 1
ATOM 807 O O . TYR A 1 107 ? 14.716 7.395 -8.605 1.00 90.62 107 TYR A O 1
ATOM 815 N N . LEU A 1 108 ? 14.293 7.819 -6.440 1.00 89.94 108 LEU A N 1
ATOM 816 C CA . LEU A 1 108 ? 15.022 9.094 -6.423 1.00 89.94 108 LEU A CA 1
ATOM 817 C C . LEU A 1 108 ? 16.511 8.904 -6.706 1.00 89.94 108 LEU A C 1
ATOM 819 O O . LEU A 1 108 ? 17.086 9.683 -7.464 1.00 89.94 108 LEU A O 1
ATOM 823 N N . GLN A 1 109 ? 17.113 7.852 -6.152 1.00 90.75 109 GLN A N 1
ATOM 824 C CA . GLN A 1 109 ? 18.490 7.480 -6.443 1.00 90.75 109 GLN A CA 1
ATOM 825 C C . GLN A 1 109 ? 18.684 7.193 -7.937 1.00 90.75 109 GLN A C 1
ATOM 827 O O . GLN A 1 109 ? 19.603 7.733 -8.540 1.00 90.75 109 GLN A O 1
ATOM 832 N N . ALA A 1 110 ? 17.795 6.410 -8.556 1.00 90.12 110 ALA A N 1
ATOM 833 C CA . ALA A 1 110 ? 17.888 6.094 -9.982 1.00 90.12 110 ALA A CA 1
ATOM 834 C C . ALA A 1 110 ? 17.688 7.316 -10.904 1.00 90.12 110 ALA A C 1
ATOM 836 O O . ALA A 1 110 ? 18.188 7.323 -12.026 1.00 90.12 110 ALA A O 1
ATOM 837 N N . LEU A 1 111 ? 16.946 8.333 -10.453 1.00 91.50 111 LEU A N 1
ATOM 838 C CA . LEU A 1 111 ? 16.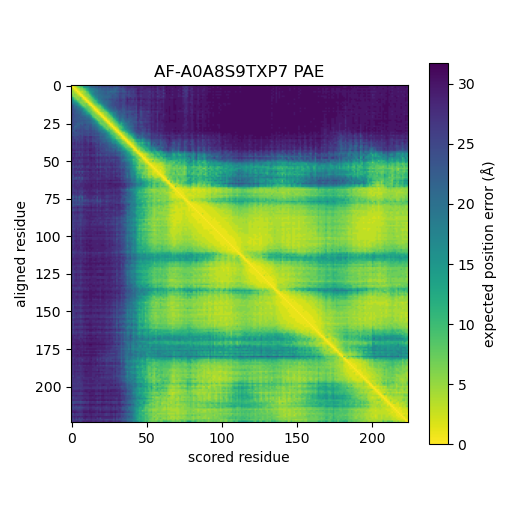640 9.543 -11.228 1.00 91.50 111 LEU A CA 1
ATOM 839 C C . LEU A 1 111 ? 17.697 10.647 -11.085 1.00 91.50 111 LEU A C 1
ATOM 841 O O . LEU A 1 111 ? 17.975 11.347 -12.056 1.00 91.50 111 LEU A O 1
ATOM 845 N N . PHE A 1 112 ? 18.242 10.828 -9.882 1.00 89.06 112 PHE A N 1
ATOM 846 C CA . PHE A 1 112 ? 19.100 11.967 -9.531 1.00 89.06 112 PHE A CA 1
ATOM 847 C C . PHE A 1 112 ? 20.521 11.569 -9.106 1.00 89.06 112 PHE A C 1
ATOM 849 O O . PHE A 1 112 ? 21.292 12.447 -8.729 1.00 89.06 112 PHE A O 1
ATOM 856 N N . ASP A 1 113 ? 20.858 10.276 -9.152 1.00 87.31 113 ASP A N 1
ATOM 857 C CA . ASP A 1 113 ? 22.170 9.716 -8.781 1.00 87.31 113 ASP A CA 1
ATOM 858 C C . ASP A 1 113 ? 22.638 10.145 -7.374 1.00 87.31 113 ASP A C 1
ATOM 860 O O . ASP A 1 113 ? 23.793 10.483 -7.126 1.00 87.31 113 ASP A O 1
ATOM 864 N N . ILE A 1 114 ? 21.691 10.192 -6.430 1.00 85.38 114 ILE A N 1
ATOM 865 C CA . ILE A 1 114 ? 21.928 10.645 -5.053 1.00 85.38 114 ILE A CA 1
ATOM 866 C C . ILE A 1 114 ? 22.664 9.555 -4.263 1.00 85.38 114 ILE A C 1
ATOM 868 O O . ILE A 1 114 ? 22.306 8.377 -4.314 1.00 85.38 114 ILE A O 1
ATOM 872 N N . ASP A 1 115 ? 23.656 9.964 -3.470 1.00 86.38 115 ASP A N 1
ATOM 873 C CA . ASP A 1 115 ? 24.427 9.068 -2.607 1.00 86.38 115 ASP A CA 1
ATOM 874 C C . ASP A 1 115 ? 23.557 8.400 -1.520 1.00 86.38 115 ASP A C 1
ATOM 876 O O . ASP A 1 115 ? 22.720 9.050 -0.881 1.00 86.38 115 ASP A O 1
ATOM 880 N N . VAL A 1 116 ? 23.809 7.105 -1.281 1.00 82.62 116 VAL A N 1
ATOM 881 C CA . VAL A 1 116 ? 23.087 6.228 -0.334 1.00 82.62 116 VAL A CA 1
ATOM 882 C C . VAL A 1 116 ? 23.105 6.766 1.102 1.00 82.62 116 VAL A C 1
ATOM 884 O O . VAL A 1 116 ? 22.180 6.505 1.875 1.00 82.62 116 VAL A O 1
ATOM 887 N N . MET A 1 117 ? 24.114 7.555 1.476 1.00 86.38 117 MET A N 1
ATOM 888 C CA . MET A 1 117 ? 24.230 8.149 2.812 1.00 86.38 117 MET A CA 1
ATOM 889 C C . MET A 1 117 ? 23.082 9.114 3.141 1.00 86.38 117 MET A C 1
ATOM 891 O O . MET A 1 117 ? 22.788 9.336 4.317 1.00 86.38 117 MET A O 1
ATOM 895 N N . PHE A 1 118 ? 22.386 9.649 2.133 1.00 86.19 118 PHE A N 1
ATOM 896 C CA . PHE A 1 118 ? 21.222 10.518 2.336 1.00 86.19 118 PHE A CA 1
ATOM 897 C C . PHE A 1 118 ? 19.903 9.758 2.554 1.00 86.19 118 PHE A C 1
ATOM 899 O O . PHE A 1 118 ? 18.905 10.379 2.927 1.00 86.19 118 PHE A O 1
ATOM 906 N N . ALA A 1 119 ? 19.883 8.430 2.398 1.00 84.75 119 ALA A N 1
ATOM 907 C CA . ALA A 1 119 ? 18.696 7.601 2.623 1.00 84.75 119 ALA A CA 1
ATOM 908 C C . ALA A 1 119 ? 18.029 7.810 4.000 1.00 84.75 119 ALA A C 1
ATOM 910 O O . ALA A 1 119 ? 16.830 8.098 4.036 1.00 84.75 119 ALA A O 1
ATOM 911 N N . PRO A 1 120 ? 18.741 7.724 5.147 1.00 87.50 120 PRO A N 1
ATOM 912 C CA . PRO A 1 120 ? 18.112 7.912 6.455 1.00 87.50 120 PRO A CA 1
ATOM 913 C C . PRO A 1 120 ? 17.571 9.332 6.648 1.00 87.50 120 PRO A C 1
ATOM 915 O O . PRO A 1 120 ? 16.520 9.505 7.261 1.00 87.50 120 PRO A O 1
ATOM 918 N N . VAL A 1 121 ? 18.245 10.344 6.091 1.00 88.94 121 VAL A N 1
ATOM 919 C CA . VAL A 1 121 ? 17.787 11.739 6.160 1.00 88.94 121 VAL A CA 1
ATOM 920 C C . VAL A 1 121 ? 16.454 11.885 5.433 1.00 88.94 121 VAL A C 1
ATOM 922 O O . VAL A 1 121 ? 15.515 12.439 5.996 1.00 88.94 121 VAL A O 1
ATOM 925 N N . PHE A 1 122 ? 16.336 11.318 4.229 1.00 88.75 122 PHE A N 1
ATOM 926 C CA . PHE A 1 122 ? 15.095 11.340 3.457 1.00 88.75 122 PHE A CA 1
ATOM 927 C C . PHE A 1 122 ? 13.921 10.725 4.231 1.00 88.75 122 PHE A C 1
ATOM 929 O O . PHE A 1 122 ? 12.865 11.351 4.348 1.00 88.75 122 PHE A O 1
ATOM 936 N N . VAL A 1 123 ? 14.120 9.532 4.802 1.00 88.75 123 VAL A N 1
ATOM 937 C CA . VAL A 1 123 ? 13.087 8.826 5.579 1.00 88.75 123 VAL A CA 1
ATOM 938 C C . VAL A 1 123 ? 12.656 9.647 6.793 1.00 88.75 123 VAL A C 1
ATOM 940 O O . VAL A 1 123 ? 11.461 9.780 7.045 1.00 88.75 123 VAL A O 1
ATOM 943 N N . VAL A 1 124 ? 13.605 10.229 7.531 1.00 90.44 124 VAL A N 1
ATOM 944 C CA . VAL A 1 124 ? 13.297 11.045 8.713 1.00 90.44 124 VAL A CA 1
ATOM 945 C C . VAL A 1 124 ? 12.549 12.317 8.312 1.00 90.44 124 VAL A C 1
ATOM 947 O O . VAL A 1 124 ? 11.503 12.611 8.889 1.00 90.44 124 VAL A O 1
ATOM 950 N N . THR A 1 125 ? 13.021 13.049 7.302 1.00 91.31 125 THR A N 1
ATOM 951 C CA . THR A 1 125 ? 12.387 14.298 6.856 1.00 91.31 125 THR A CA 1
ATOM 952 C C . THR A 1 125 ? 10.967 14.066 6.339 1.00 91.31 125 THR A C 1
ATOM 954 O O . THR A 1 125 ? 10.038 14.734 6.797 1.00 91.31 125 THR A O 1
ATOM 957 N N . PHE A 1 126 ? 10.765 13.104 5.433 1.00 88.50 126 PHE A N 1
ATOM 958 C CA . PHE A 1 126 ? 9.427 12.789 4.921 1.00 88.50 126 PHE A CA 1
ATOM 959 C C . PHE A 1 126 ? 8.537 12.128 5.976 1.00 88.50 126 PHE A C 1
ATOM 961 O O . PHE A 1 126 ? 7.337 12.397 6.008 1.00 88.50 126 PHE A O 1
ATOM 968 N N . GLY A 1 127 ? 9.109 11.321 6.871 1.00 88.56 127 GLY A N 1
ATOM 969 C CA . GLY A 1 127 ? 8.395 10.739 8.004 1.00 88.56 127 GLY A CA 1
ATOM 970 C C . GLY A 1 127 ? 7.816 11.813 8.925 1.00 88.56 127 GLY A C 1
ATOM 971 O O . GLY A 1 127 ? 6.620 11.792 9.211 1.00 88.56 127 GLY A O 1
ATOM 972 N N . PHE A 1 128 ? 8.620 12.805 9.320 1.00 90.56 128 PHE A N 1
ATOM 973 C CA . PHE A 1 128 ? 8.138 13.943 10.111 1.00 90.56 128 PHE A CA 1
ATOM 974 C C . PHE A 1 128 ? 7.127 14.804 9.350 1.00 90.56 128 PHE A C 1
ATOM 976 O O . PHE A 1 128 ? 6.153 15.261 9.949 1.00 90.56 128 PHE A O 1
ATOM 983 N N . LEU A 1 129 ? 7.317 15.011 8.044 1.00 90.19 129 LEU A N 1
ATOM 984 C CA . LEU A 1 129 ? 6.382 15.776 7.219 1.00 90.19 129 LEU A CA 1
ATOM 985 C C . LEU A 1 129 ? 4.995 15.113 7.171 1.00 90.19 129 LEU A C 1
ATOM 987 O O . LEU A 1 129 ? 3.986 15.771 7.430 1.00 90.19 129 LEU A O 1
ATOM 991 N N . LEU A 1 130 ? 4.942 13.808 6.887 1.00 86.50 130 LEU A N 1
ATOM 992 C CA . LEU A 1 130 ? 3.688 13.052 6.826 1.00 86.50 130 LEU A CA 1
ATOM 993 C C . LEU A 1 130 ? 3.040 12.896 8.203 1.00 86.50 130 LEU A C 1
ATOM 995 O O . LEU A 1 130 ? 1.819 12.997 8.315 1.00 86.50 130 LEU A O 1
ATOM 999 N N . LEU A 1 131 ? 3.842 12.717 9.256 1.00 88.62 131 LEU A N 1
ATOM 1000 C CA . LEU A 1 131 ? 3.343 12.701 10.629 1.00 88.62 131 LEU A CA 1
ATOM 1001 C C . LEU A 1 131 ? 2.698 14.042 10.995 1.00 88.62 131 LEU A C 1
ATOM 1003 O O . LEU A 1 131 ? 1.595 14.069 11.534 1.00 88.62 131 LEU A O 1
ATOM 1007 N N . SER A 1 132 ? 3.354 15.152 10.655 1.00 88.44 132 SER A N 1
ATOM 1008 C CA . SER A 1 132 ? 2.828 16.495 10.911 1.00 88.44 132 SER A CA 1
ATOM 1009 C C . SER A 1 132 ? 1.499 16.702 10.185 1.00 88.44 132 SER A C 1
ATOM 1011 O O . SER A 1 132 ? 0.530 17.146 10.795 1.00 88.44 132 SER A O 1
ATOM 1013 N N . LEU A 1 133 ? 1.412 16.305 8.911 1.00 86.62 133 LEU A N 1
ATOM 1014 C CA . LEU A 1 133 ? 0.165 16.355 8.143 1.00 86.62 133 LEU A CA 1
ATOM 1015 C C . LEU A 1 133 ? -0.961 15.546 8.809 1.00 86.62 133 LEU A C 1
ATOM 1017 O O . LEU A 1 133 ? -2.095 16.021 8.882 1.00 86.62 133 LEU A O 1
ATOM 1021 N N . ASN A 1 134 ? -0.647 14.351 9.317 1.00 85.38 134 ASN A N 1
ATOM 1022 C CA . ASN A 1 134 ? -1.622 13.497 9.990 1.00 85.38 134 ASN A CA 1
ATOM 1023 C C . ASN A 1 134 ? -2.174 14.157 11.268 1.00 85.38 134 ASN A C 1
ATOM 1025 O O . ASN A 1 134 ? -3.375 14.086 11.520 1.00 85.38 134 ASN A O 1
ATOM 1029 N N . ILE A 1 135 ? -1.324 14.879 12.010 1.00 86.50 135 ILE A N 1
ATOM 1030 C CA . ILE A 1 135 ? -1.714 15.632 13.215 1.00 86.50 135 ILE A CA 1
ATOM 1031 C C . ILE A 1 135 ? -2.606 16.836 12.872 1.00 86.50 135 ILE A C 1
ATOM 1033 O O . ILE A 1 135 ? -3.562 17.114 13.593 1.00 86.50 135 ILE A O 1
ATOM 1037 N N . PHE A 1 136 ? -2.324 17.557 11.781 1.00 83.94 136 PHE A N 1
ATOM 1038 C CA . PHE A 1 136 ? -3.076 18.767 11.416 1.00 83.94 136 PHE A CA 1
ATOM 1039 C C . PHE A 1 136 ? -4.475 18.496 10.852 1.00 83.94 136 PHE A C 1
ATOM 1041 O O . PHE A 1 136 ? -5.325 19.387 10.881 1.00 83.94 136 PHE A O 1
ATOM 1048 N N . GLY A 1 137 ? -4.745 17.295 10.338 1.00 83.31 137 GLY A N 1
ATOM 1049 C CA . GLY A 1 137 ? -6.090 16.961 9.888 1.00 83.31 137 GLY A CA 1
ATOM 1050 C C . GLY A 1 137 ? -6.189 15.660 9.105 1.00 83.31 137 GLY A C 1
ATOM 1051 O O . GLY A 1 137 ? -5.698 15.534 7.979 1.00 83.31 137 GLY A O 1
ATOM 1052 N N . VAL A 1 138 ? -6.961 14.724 9.653 1.00 80.25 138 VAL A N 1
ATOM 1053 C CA . VAL A 1 138 ? -7.303 13.450 9.004 1.00 80.25 138 VAL A CA 1
ATOM 1054 C C . VAL A 1 138 ? -8.086 13.677 7.702 1.00 80.25 138 VAL A C 1
ATOM 1056 O O . VAL A 1 138 ? -7.798 13.050 6.683 1.00 80.25 138 VAL A O 1
ATOM 1059 N N . GLN A 1 139 ? -8.995 14.658 7.671 1.00 82.50 139 GLN A N 1
ATOM 1060 C CA . GLN A 1 139 ? -9.760 14.996 6.461 1.00 82.50 139 GLN A CA 1
ATOM 1061 C C . GLN A 1 139 ? -8.873 15.476 5.300 1.00 82.50 139 GLN A C 1
ATOM 1063 O O . GLN A 1 139 ? -9.132 15.139 4.143 1.00 82.50 139 GLN A O 1
ATOM 1068 N N . ALA A 1 140 ? -7.819 16.249 5.585 1.00 83.25 140 ALA A N 1
ATOM 1069 C CA . ALA A 1 140 ? -6.875 16.702 4.563 1.00 83.25 140 ALA A CA 1
ATOM 1070 C C . ALA A 1 140 ? -6.022 15.535 4.041 1.00 83.25 140 ALA A C 1
ATOM 1072 O O . ALA A 1 140 ? -5.805 15.417 2.833 1.00 83.25 140 ALA A O 1
ATOM 1073 N N . SER A 1 141 ? -5.619 14.635 4.941 1.00 86.19 141 SER A N 1
ATOM 1074 C CA . SER A 1 141 ? -4.861 13.426 4.607 1.00 86.19 141 SER A CA 1
ATOM 1075 C C . SER A 1 141 ? -5.644 12.510 3.658 1.00 86.19 141 SER A C 1
ATOM 1077 O O . SER A 1 141 ? -5.114 12.103 2.624 1.00 86.19 141 SER A O 1
ATOM 1079 N N . PHE A 1 142 ? -6.934 12.272 3.927 1.00 84.94 142 PHE A N 1
ATOM 1080 C CA . PHE A 1 142 ? -7.788 11.476 3.036 1.00 84.94 142 PHE A CA 1
ATOM 1081 C C . PHE A 1 142 ? -7.956 12.100 1.645 1.00 84.94 142 PHE A C 1
ATOM 1083 O O . PHE A 1 142 ? -7.919 11.385 0.642 1.00 84.94 142 PHE A O 1
ATOM 1090 N N . ARG A 1 143 ? -8.089 13.430 1.550 1.00 87.75 143 ARG A N 1
ATOM 1091 C CA . ARG A 1 143 ? -8.176 14.119 0.249 1.00 87.75 143 ARG A CA 1
ATOM 1092 C C . ARG A 1 143 ? -6.882 13.986 -0.552 1.00 87.75 143 ARG A C 1
ATOM 1094 O O . ARG A 1 143 ? -6.940 13.694 -1.743 1.00 87.75 143 ARG A O 1
ATOM 1101 N N . MET A 1 144 ? -5.723 14.146 0.090 1.00 88.75 144 MET A N 1
ATOM 1102 C CA . MET A 1 144 ? -4.426 13.949 -0.569 1.00 88.75 144 MET A CA 1
ATOM 1103 C C . MET A 1 144 ? -4.245 12.508 -1.054 1.00 88.75 144 MET A C 1
ATOM 1105 O O . MET A 1 144 ? -3.830 12.299 -2.195 1.00 88.75 144 MET A O 1
ATOM 1109 N N . GLN A 1 145 ? -4.630 11.524 -0.236 1.00 89.25 145 GLN A N 1
ATOM 1110 C CA . GLN A 1 145 ? -4.605 10.107 -0.604 1.00 89.25 145 GLN A CA 1
ATOM 1111 C C . GLN A 1 145 ? -5.474 9.829 -1.843 1.00 89.25 145 GLN A C 1
ATOM 1113 O O . GLN A 1 145 ? -5.033 9.153 -2.777 1.00 89.25 145 GLN A O 1
ATOM 1118 N N . ALA A 1 146 ? -6.693 10.376 -1.881 1.00 90.00 146 ALA A N 1
ATOM 1119 C CA . ALA A 1 146 ? -7.614 10.209 -3.004 1.00 90.00 146 ALA A CA 1
ATOM 1120 C C . ALA A 1 146 ? -7.080 10.856 -4.295 1.00 90.00 146 ALA A C 1
ATOM 1122 O O . ALA A 1 146 ? -7.098 10.226 -5.357 1.00 90.00 146 ALA A O 1
ATOM 1123 N N . CYS A 1 147 ? -6.542 12.078 -4.208 1.00 93.75 147 CYS A N 1
ATOM 1124 C CA . CYS A 1 147 ? -5.904 12.754 -5.340 1.00 93.75 147 CYS A CA 1
ATOM 1125 C C . CYS A 1 147 ? -4.700 11.962 -5.867 1.00 93.75 147 CYS A C 1
ATOM 1127 O O . CYS A 1 147 ? -4.595 11.736 -7.072 1.00 93.75 147 CYS A O 1
ATOM 1129 N N . SER A 1 148 ? -3.824 11.494 -4.973 1.00 92.31 148 SER A N 1
ATOM 1130 C CA . SER A 1 148 ? -2.649 10.697 -5.338 1.00 92.31 148 SER A CA 1
ATOM 1131 C C . SER A 1 148 ? -3.041 9.386 -6.023 1.00 92.31 148 SER A C 1
ATOM 1133 O O . SER A 1 148 ? -2.513 9.070 -7.085 1.00 92.31 148 SER A O 1
ATOM 1135 N N . THR A 1 149 ? -4.031 8.667 -5.490 1.00 91.75 149 THR A N 1
ATOM 1136 C CA . THR A 1 149 ? -4.506 7.408 -6.089 1.00 91.75 149 THR A CA 1
ATOM 1137 C C . THR A 1 149 ? -5.118 7.643 -7.471 1.00 91.75 149 THR A C 1
ATOM 1139 O O . THR A 1 149 ? -4.830 6.900 -8.409 1.00 91.75 149 THR A O 1
ATOM 1142 N N . THR A 1 150 ? -5.901 8.715 -7.630 1.00 94.44 150 THR A N 1
ATOM 1143 C CA . THR A 1 150 ? -6.481 9.101 -8.928 1.00 94.44 150 THR A CA 1
ATOM 1144 C C . THR A 1 150 ? -5.388 9.419 -9.950 1.00 94.44 150 THR A C 1
ATOM 1146 O O . THR A 1 150 ? -5.457 8.966 -11.093 1.00 94.44 150 THR A O 1
ATOM 1149 N N . LEU A 1 151 ? -4.342 10.140 -9.533 1.00 96.00 151 LEU A N 1
ATOM 1150 C CA . LEU A 1 151 ? -3.180 10.434 -10.370 1.00 96.00 151 LEU A CA 1
ATOM 1151 C C . LEU A 1 151 ? -2.430 9.155 -10.772 1.00 96.00 151 LEU A C 1
ATOM 1153 O O . LEU A 1 151 ? -2.097 8.990 -11.944 1.00 96.00 151 LEU A O 1
ATOM 1157 N N . CYS A 1 152 ? -2.203 8.233 -9.834 1.00 94.62 152 CYS A N 1
ATOM 1158 C CA . CYS A 1 152 ? -1.561 6.949 -10.115 1.00 94.62 152 CYS A CA 1
ATOM 1159 C C . CYS A 1 152 ? -2.353 6.127 -11.141 1.00 94.62 152 CYS A C 1
ATOM 1161 O O . CYS A 1 152 ? -1.767 5.612 -12.092 1.00 94.62 152 CYS A O 1
ATOM 1163 N N . VAL A 1 153 ? -3.682 6.045 -11.004 1.00 94.94 153 VAL A N 1
ATOM 1164 C CA . VAL A 1 153 ? -4.545 5.361 -11.984 1.00 94.94 153 VAL A CA 1
ATOM 1165 C C . VAL A 1 153 ? -4.458 6.030 -13.355 1.00 94.94 153 VAL A C 1
ATOM 1167 O O . VAL A 1 153 ? -4.336 5.338 -14.365 1.00 94.94 153 VAL A O 1
ATOM 1170 N N . LEU A 1 154 ? -4.459 7.364 -13.411 1.00 96.62 154 LEU A N 1
ATOM 1171 C CA . LEU A 1 154 ? -4.316 8.099 -14.667 1.00 96.62 154 LEU A CA 1
ATOM 1172 C C . LEU A 1 154 ? -2.975 7.799 -15.357 1.00 96.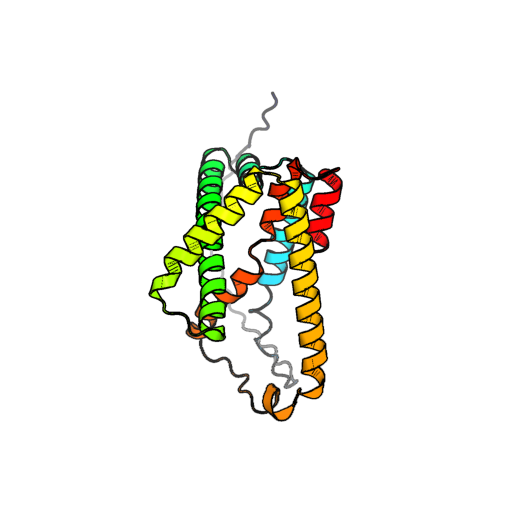62 154 LEU A C 1
ATOM 1174 O O . LEU A 1 154 ? -2.956 7.506 -16.551 1.00 96.62 154 LEU A O 1
ATOM 1178 N N . LEU A 1 155 ? -1.864 7.819 -14.615 1.00 95.75 155 LEU A N 1
ATOM 1179 C CA . LEU A 1 155 ? -0.538 7.483 -15.144 1.00 95.75 155 LEU A CA 1
ATOM 1180 C C . LEU A 1 155 ? -0.466 6.033 -15.637 1.00 95.75 155 LEU A C 1
ATOM 1182 O O . LEU A 1 155 ? 0.108 5.779 -16.695 1.00 95.75 155 LEU A O 1
ATOM 1186 N N . LEU A 1 156 ? -1.090 5.093 -14.921 1.00 93.75 156 LEU A N 1
ATOM 1187 C CA . LEU A 1 156 ? -1.188 3.698 -15.354 1.00 93.75 156 LEU A CA 1
ATOM 1188 C C . LEU A 1 156 ? -1.974 3.555 -16.661 1.00 93.75 156 LEU A C 1
ATOM 1190 O O . LEU A 1 156 ? -1.548 2.810 -17.542 1.00 93.75 156 LEU A O 1
ATOM 1194 N N . LEU A 1 157 ? -3.080 4.286 -16.823 1.00 95.88 157 LEU A N 1
ATOM 1195 C CA . LEU A 1 157 ? -3.835 4.299 -18.078 1.00 95.88 157 LEU A CA 1
ATOM 1196 C C . LEU A 1 157 ? -2.995 4.867 -19.224 1.00 95.88 157 LEU A C 1
ATOM 1198 O O . LEU A 1 157 ? -2.923 4.251 -20.285 1.00 95.88 157 LEU A O 1
ATOM 1202 N N . ILE A 1 158 ? -2.314 5.995 -19.007 1.00 96.19 158 ILE A N 1
ATOM 1203 C CA . ILE A 1 158 ? -1.422 6.601 -20.008 1.00 96.19 158 ILE A CA 1
ATOM 1204 C C . ILE A 1 158 ? -0.329 5.612 -20.418 1.00 96.19 158 ILE A C 1
ATOM 1206 O O . ILE A 1 158 ? -0.106 5.403 -21.611 1.00 96.19 158 ILE A O 1
ATOM 1210 N N . MET A 1 159 ? 0.318 4.966 -19.446 1.00 94.75 159 MET A N 1
ATOM 1211 C CA . MET A 1 159 ? 1.328 3.941 -19.701 1.00 94.75 159 MET A CA 1
ATOM 1212 C C . MET A 1 159 ? 0.745 2.782 -20.520 1.00 94.75 159 MET A C 1
ATOM 1214 O O . MET A 1 159 ? 1.364 2.346 -21.489 1.00 94.75 159 MET A O 1
ATOM 1218 N N . PHE A 1 160 ? -0.457 2.313 -20.176 1.00 93.44 160 PHE A N 1
ATOM 1219 C CA . PHE A 1 160 ? -1.114 1.213 -20.876 1.00 93.44 160 PHE A CA 1
ATOM 1220 C C . PHE A 1 160 ? -1.425 1.562 -22.335 1.00 93.44 160 PHE A C 1
ATOM 1222 O O . PHE A 1 160 ? -1.065 0.801 -23.231 1.00 93.44 160 PHE A O 1
ATOM 1229 N N . PHE A 1 161 ? -2.021 2.728 -22.596 1.00 94.81 161 PHE A N 1
ATOM 1230 C CA . PHE A 1 161 ? -2.317 3.174 -23.962 1.00 94.81 161 PHE A CA 1
ATOM 1231 C C . PHE A 1 161 ? -1.048 3.464 -24.774 1.00 94.81 161 PHE A C 1
ATOM 1233 O O . PHE A 1 161 ? -1.001 3.153 -25.963 1.00 94.81 161 PHE A O 1
ATOM 1240 N N . SER A 1 162 ? -0.003 3.991 -24.132 1.00 93.81 162 SER A N 1
ATOM 1241 C CA . SER A 1 162 ? 1.306 4.227 -24.755 1.00 93.81 162 SER A CA 1
ATOM 1242 C C . SER A 1 162 ? 2.033 2.924 -25.124 1.00 93.81 162 SER A C 1
ATOM 1244 O O . SER A 1 162 ? 2.769 2.875 -26.106 1.00 93.81 162 SER A O 1
ATOM 1246 N N . ALA A 1 163 ? 1.798 1.834 -24.388 1.00 90.81 163 ALA A N 1
ATOM 1247 C CA . ALA A 1 163 ? 2.439 0.544 -24.646 1.00 90.81 163 ALA A CA 1
ATOM 1248 C C . ALA A 1 163 ? 1.853 -0.221 -25.852 1.00 90.81 163 ALA A C 1
ATOM 1250 O O . ALA A 1 163 ? 2.556 -1.038 -26.447 1.00 90.81 163 ALA A O 1
ATOM 1251 N N . ILE A 1 164 ? 0.598 0.046 -26.241 1.00 89.69 164 ILE A N 1
ATOM 1252 C CA . ILE A 1 164 ? -0.093 -0.623 -27.363 1.00 89.69 164 ILE A CA 1
ATOM 1253 C C . ILE A 1 164 ? 0.723 -0.613 -28.674 1.00 89.69 164 ILE A C 1
ATOM 1255 O O . ILE A 1 164 ? 0.903 -1.688 -29.250 1.00 89.69 164 ILE A O 1
ATOM 1259 N N . PRO A 1 165 ? 1.257 0.526 -29.166 1.00 89.50 165 PRO A N 1
ATOM 1260 C CA . PRO A 1 165 ? 2.038 0.551 -30.408 1.00 89.50 165 PRO A CA 1
ATOM 1261 C C . PRO A 1 165 ? 3.370 -0.215 -30.337 1.00 89.50 165 PRO A C 1
ATOM 1263 O O . PRO A 1 165 ? 3.923 -0.566 -31.376 1.00 89.50 165 PRO A O 1
ATOM 1266 N N . HIS A 1 166 ? 3.891 -0.499 -29.141 1.00 86.00 166 HIS A N 1
ATOM 1267 C CA . HIS A 1 166 ? 5.167 -1.199 -28.947 1.00 86.00 166 HIS A CA 1
ATOM 1268 C C . HIS A 1 166 ? 5.001 -2.710 -28.701 1.00 86.00 166 HIS A C 1
ATOM 1270 O O . HIS A 1 166 ? 5.983 -3.417 -28.440 1.00 86.00 166 HIS A O 1
ATOM 1276 N N . LEU A 1 167 ? 3.773 -3.231 -28.787 1.00 83.50 167 LEU A N 1
ATOM 1277 C CA . LEU A 1 167 ? 3.465 -4.622 -28.476 1.00 83.50 167 LEU A CA 1
ATOM 1278 C C . LEU A 1 167 ? 3.841 -5.558 -29.644 1.00 83.50 167 LEU A C 1
ATOM 1280 O O . LEU A 1 167 ? 3.068 -5.775 -30.573 1.00 83.50 167 LEU A O 1
ATOM 1284 N N . SER A 1 168 ? 5.042 -6.143 -29.597 1.00 85.31 168 SER A N 1
ATOM 1285 C CA . SER A 1 168 ? 5.459 -7.180 -30.555 1.00 85.31 168 SER A CA 1
ATOM 1286 C C . SER A 1 168 ? 5.068 -8.578 -30.071 1.00 85.31 168 SER A C 1
ATOM 1288 O O . SER A 1 168 ? 5.641 -9.099 -29.113 1.00 85.31 168 SER A O 1
ATOM 1290 N N . TYR A 1 169 ? 4.117 -9.211 -30.760 1.00 80.50 169 TYR A N 1
ATOM 1291 C CA . TYR A 1 169 ? 3.647 -10.558 -30.417 1.00 80.50 169 TYR A CA 1
ATOM 1292 C C . TYR A 1 169 ? 4.769 -11.611 -30.458 1.00 80.50 169 TYR A C 1
ATOM 1294 O O . TYR A 1 169 ? 4.852 -12.461 -29.575 1.00 80.50 169 TYR A O 1
ATOM 1302 N N . ASN A 1 170 ? 5.678 -11.531 -31.436 1.00 83.50 170 ASN A N 1
ATOM 1303 C CA . ASN A 1 170 ? 6.758 -12.514 -31.581 1.00 83.50 170 ASN A CA 1
ATOM 1304 C C . ASN A 1 170 ? 7.706 -12.516 -30.372 1.00 83.50 170 ASN A C 1
ATOM 1306 O O . ASN A 1 170 ? 7.959 -13.569 -29.795 1.00 83.50 170 ASN A O 1
ATOM 1310 N N . ARG A 1 171 ? 8.134 -11.334 -29.916 1.00 83.44 171 ARG A N 1
ATOM 1311 C CA . ARG A 1 171 ? 9.085 -11.194 -28.802 1.00 83.44 171 ARG A CA 1
ATOM 1312 C C . ARG A 1 171 ? 8.486 -11.552 -27.439 1.00 83.44 171 ARG A C 1
ATOM 1314 O O . ARG A 1 171 ? 9.158 -12.130 -26.587 1.00 83.44 171 ARG A O 1
ATOM 1321 N N . TRP A 1 172 ? 7.234 -11.157 -27.207 1.00 81.62 172 TRP A N 1
ATOM 1322 C CA . TRP A 1 172 ? 6.594 -11.285 -25.893 1.00 81.62 172 TRP A CA 1
ATOM 1323 C C . TRP A 1 172 ? 5.775 -12.570 -25.729 1.00 81.62 172 TRP A C 1
ATOM 1325 O O . TRP A 1 172 ? 5.453 -12.920 -24.597 1.00 81.62 172 TRP A O 1
ATOM 1335 N N . VAL A 1 173 ? 5.444 -13.273 -26.822 1.00 81.75 173 VAL A N 1
ATOM 1336 C CA . VAL A 1 173 ? 4.639 -14.506 -26.772 1.00 81.75 173 VAL A CA 1
ATOM 1337 C C . VAL A 1 173 ? 5.336 -15.707 -27.397 1.00 81.75 173 VAL A C 1
ATOM 1339 O O . VAL A 1 173 ? 5.345 -16.771 -26.789 1.00 81.75 173 VAL A O 1
ATOM 1342 N N . VAL A 1 174 ? 5.908 -15.573 -28.592 1.00 82.38 174 VAL A N 1
ATOM 1343 C CA . VAL A 1 174 ? 6.428 -16.733 -29.340 1.00 82.38 174 VAL A CA 1
ATOM 1344 C C . VAL A 1 174 ? 7.823 -17.139 -28.865 1.00 82.38 174 VAL A C 1
ATOM 1346 O O . VAL A 1 174 ? 8.098 -18.323 -28.712 1.00 82.38 174 VAL A O 1
ATOM 1349 N N . GLU A 1 175 ? 8.686 -16.162 -28.600 1.00 83.50 175 GLU A N 1
ATOM 1350 C CA . GLU A 1 175 ? 10.073 -16.380 -28.166 1.00 83.50 175 GLU A CA 1
ATOM 1351 C C . GLU A 1 175 ? 10.208 -16.638 -26.654 1.00 83.50 175 GLU A C 1
ATOM 1353 O O . GLU A 1 175 ? 11.304 -16.908 -26.166 1.00 83.50 175 GLU A O 1
ATOM 1358 N N . GLN A 1 176 ? 9.110 -16.550 -25.895 1.00 81.00 176 GLN A N 1
ATOM 1359 C CA . GLN A 1 176 ? 9.119 -16.807 -24.456 1.00 81.00 176 GLN A CA 1
ATOM 1360 C C . GLN A 1 176 ? 8.984 -18.302 -24.160 1.00 81.00 176 GLN A C 1
ATOM 1362 O O . GLN A 1 176 ? 8.088 -18.980 -24.663 1.00 81.00 176 GLN A O 1
ATOM 1367 N N . ASN A 1 177 ? 9.841 -18.807 -23.273 1.00 79.69 177 ASN A N 1
ATOM 1368 C CA . ASN A 1 177 ? 9.732 -20.169 -22.766 1.00 79.69 177 ASN A CA 1
ATOM 1369 C C . ASN A 1 177 ? 8.622 -20.235 -21.707 1.00 79.69 177 ASN A C 1
ATOM 1371 O O . ASN A 1 177 ? 8.834 -19.890 -20.549 1.00 79.69 177 ASN A O 1
ATOM 1375 N N . TRP A 1 178 ? 7.440 -20.710 -22.104 1.00 78.62 178 TRP A N 1
ATOM 1376 C CA . TRP A 1 178 ? 6.279 -20.929 -21.221 1.00 78.62 178 TRP A CA 1
ATOM 1377 C C . TRP A 1 178 ? 6.385 -22.190 -20.352 1.00 78.62 178 TRP A C 1
ATOM 1379 O O . TRP A 1 178 ? 5.394 -22.639 -19.770 1.00 78.62 178 TRP A O 1
ATOM 1389 N N . GLU A 1 179 ? 7.563 -22.804 -20.302 1.00 81.81 179 GLU A N 1
ATOM 1390 C CA . GLU A 1 179 ? 7.790 -24.003 -19.514 1.00 81.81 179 GLU A CA 1
ATOM 1391 C C . GLU A 1 179 ? 7.852 -23.658 -18.023 1.00 81.81 179 GLU A C 1
ATOM 1393 O O . GLU A 1 179 ? 8.325 -22.596 -17.617 1.00 81.81 179 GLU A O 1
ATOM 1398 N N . PHE A 1 180 ? 7.336 -24.557 -17.189 1.00 78.69 180 PHE A N 1
ATOM 1399 C CA . PHE A 1 180 ? 7.399 -24.382 -15.747 1.00 78.69 180 PHE A CA 1
ATOM 1400 C C . PHE A 1 180 ? 8.856 -24.499 -15.287 1.00 78.69 180 PHE A C 1
ATOM 1402 O O . PHE A 1 180 ? 9.404 -25.597 -15.259 1.00 78.69 180 PHE A O 1
ATOM 1409 N N . THR A 1 181 ? 9.469 -23.370 -14.925 1.00 75.19 181 THR A N 1
ATOM 1410 C CA . THR A 1 181 ? 10.895 -23.306 -14.582 1.00 75.19 181 THR A CA 1
ATOM 1411 C C . THR A 1 181 ? 11.249 -24.182 -13.380 1.00 75.19 181 THR A C 1
ATOM 1413 O O . THR A 1 181 ? 12.024 -25.127 -13.499 1.00 75.19 181 THR A O 1
ATOM 1416 N N . SER A 1 182 ? 10.729 -23.857 -12.192 1.00 84.50 182 SER A N 1
ATOM 1417 C CA . SER A 1 182 ? 11.086 -24.543 -10.947 1.00 84.50 182 SER A CA 1
ATOM 1418 C C . SER A 1 182 ? 10.121 -24.201 -9.807 1.00 84.50 182 SER A C 1
ATOM 1420 O O . SER A 1 182 ? 9.464 -23.152 -9.790 1.00 84.50 182 SER A O 1
ATOM 1422 N N . LEU A 1 183 ? 10.057 -25.088 -8.807 1.00 88.56 183 LEU A N 1
ATOM 1423 C CA . LEU A 1 183 ? 9.331 -24.813 -7.563 1.00 88.56 183 LEU A CA 1
ATOM 1424 C C . LEU A 1 183 ? 9.968 -23.660 -6.774 1.00 88.56 183 LEU A C 1
ATOM 1426 O O . LEU A 1 183 ? 9.248 -22.892 -6.148 1.00 88.56 183 LEU A O 1
ATOM 1430 N N . ASP A 1 184 ? 11.288 -23.504 -6.855 1.00 89.00 184 ASP A N 1
ATOM 1431 C CA . ASP A 1 184 ? 12.036 -22.454 -6.162 1.00 89.00 184 ASP A CA 1
ATOM 1432 C C . ASP A 1 184 ? 11.636 -21.048 -6.643 1.00 89.00 184 ASP A C 1
ATOM 1434 O O . ASP A 1 184 ? 11.181 -20.214 -5.857 1.00 89.00 184 ASP A O 1
ATOM 1438 N N . SER A 1 185 ? 11.642 -20.821 -7.962 1.00 84.69 185 SER A N 1
ATOM 1439 C CA . SER A 1 185 ? 11.188 -19.552 -8.546 1.00 84.69 185 SER A CA 1
ATOM 1440 C C . SER A 1 185 ? 9.709 -19.277 -8.256 1.00 84.69 185 SER A C 1
ATOM 1442 O O . SER A 1 185 ? 9.312 -18.128 -8.063 1.00 84.69 185 SER A O 1
ATOM 1444 N N . THR A 1 186 ? 8.892 -20.331 -8.170 1.00 86.44 186 THR A N 1
ATOM 1445 C CA . THR A 1 186 ? 7.475 -20.203 -7.803 1.00 86.44 186 THR A CA 1
ATOM 1446 C C . THR A 1 186 ? 7.319 -19.716 -6.364 1.00 86.44 186 THR A C 1
ATOM 1448 O O . THR A 1 186 ? 6.523 -18.814 -6.114 1.00 86.44 186 THR A O 1
ATOM 1451 N N . ILE A 1 187 ? 8.094 -20.259 -5.421 1.00 90.19 187 ILE A N 1
ATOM 1452 C CA . ILE A 1 187 ? 8.053 -19.844 -4.013 1.00 90.19 187 ILE A CA 1
ATOM 1453 C C . ILE A 1 187 ? 8.509 -18.389 -3.866 1.00 90.19 187 ILE A C 1
ATOM 1455 O O . ILE A 1 187 ? 7.866 -17.626 -3.145 1.00 90.19 187 ILE A O 1
ATOM 1459 N N . HIS A 1 188 ? 9.537 -17.967 -4.605 1.00 88.88 188 HIS A N 1
ATOM 1460 C CA . HIS A 1 188 ? 9.995 -16.574 -4.607 1.00 88.88 188 HIS A CA 1
ATOM 1461 C C . HIS A 1 188 ? 8.992 -15.583 -5.224 1.00 88.88 188 HIS A C 1
ATOM 1463 O O . HIS A 1 188 ? 8.980 -14.412 -4.844 1.00 88.88 188 HIS A O 1
ATOM 1469 N N . ALA A 1 189 ? 8.114 -16.034 -6.123 1.00 87.81 189 ALA A N 1
ATOM 1470 C CA . ALA A 1 189 ? 7.066 -15.200 -6.715 1.00 87.81 189 ALA A CA 1
ATOM 1471 C C . ALA A 1 189 ? 5.817 -15.041 -5.822 1.00 87.81 189 ALA A C 1
ATOM 1473 O O . ALA A 1 189 ? 5.013 -14.132 -6.030 1.00 87.81 189 ALA A O 1
ATOM 1474 N N . ILE A 1 190 ? 5.618 -15.902 -4.818 1.00 89.44 190 ILE A N 1
ATOM 1475 C C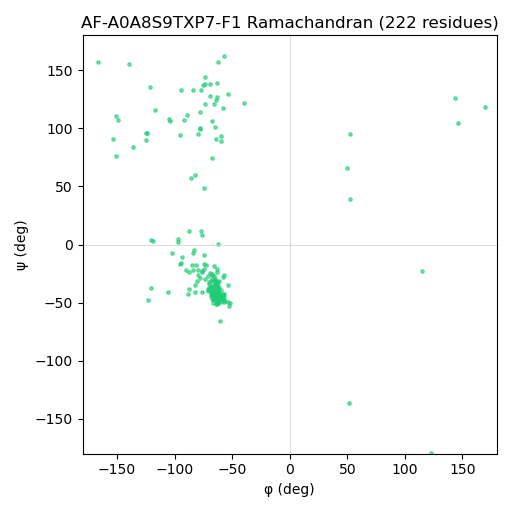A . ILE A 1 190 ? 4.438 -15.816 -3.941 1.00 89.44 190 ILE A CA 1
ATOM 1476 C C . ILE A 1 190 ? 4.425 -14.511 -3.120 1.00 89.44 190 ILE A C 1
ATOM 1478 O O . ILE A 1 190 ? 3.390 -13.839 -3.120 1.00 89.44 190 ILE A O 1
ATOM 1482 N N . PRO A 1 191 ? 5.521 -14.091 -2.454 1.00 87.31 191 PRO A N 1
ATOM 1483 C CA . PRO A 1 191 ? 5.540 -12.840 -1.697 1.00 87.31 191 PRO A CA 1
ATOM 1484 C C . PRO A 1 191 ? 5.296 -11.600 -2.561 1.00 87.31 191 PRO A C 1
ATOM 1486 O O . PRO A 1 191 ? 4.586 -10.690 -2.133 1.00 87.31 191 PRO A O 1
ATOM 1489 N N . SER A 1 192 ? 5.827 -11.568 -3.790 1.00 84.38 192 SER A N 1
ATOM 1490 C CA . SER A 1 192 ? 5.600 -10.440 -4.702 1.00 84.38 192 SER A CA 1
ATOM 1491 C C . SER A 1 192 ? 4.138 -10.358 -5.140 1.00 84.38 192 SER A C 1
ATOM 1493 O O . SER A 1 192 ? 3.575 -9.268 -5.194 1.00 84.38 192 SER A O 1
ATOM 1495 N N . ALA A 1 193 ? 3.479 -11.500 -5.355 1.00 86.50 193 ALA A N 1
ATOM 1496 C CA . ALA A 1 193 ? 2.042 -11.540 -5.609 1.00 86.50 193 ALA A CA 1
ATOM 1497 C C . ALA A 1 193 ? 1.210 -11.128 -4.378 1.00 86.50 193 ALA A C 1
ATOM 1499 O O . ALA A 1 193 ? 0.177 -10.476 -4.527 1.00 86.50 193 ALA A O 1
ATOM 1500 N N . MET A 1 194 ? 1.646 -11.491 -3.167 1.00 86.00 194 MET A N 1
ATOM 1501 C CA . MET A 1 194 ? 0.952 -11.159 -1.918 1.00 86.00 194 MET A CA 1
ATOM 1502 C C . MET A 1 194 ? 0.899 -9.646 -1.668 1.00 86.00 194 MET A C 1
ATOM 1504 O O . MET A 1 194 ? -0.120 -9.154 -1.185 1.00 86.00 194 MET A O 1
ATOM 1508 N N . TRP A 1 195 ? 1.948 -8.911 -2.055 1.00 84.31 195 TRP A N 1
ATOM 1509 C CA . TRP A 1 195 ? 2.013 -7.449 -1.935 1.00 84.31 195 TRP A CA 1
ATOM 1510 C C . TRP A 1 195 ? 0.827 -6.731 -2.591 1.00 84.31 195 TRP A C 1
ATOM 1512 O O . TRP A 1 195 ? 0.338 -5.743 -2.059 1.00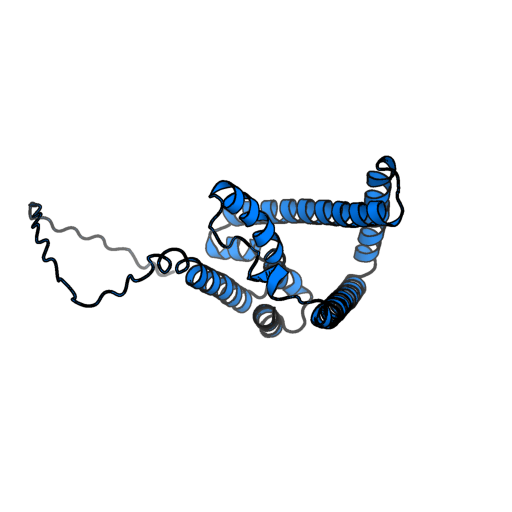 84.31 195 TRP A O 1
ATOM 1522 N N . PHE A 1 196 ? 0.300 -7.254 -3.701 1.00 82.75 196 PHE A N 1
ATOM 1523 C CA . PHE A 1 196 ? -0.850 -6.651 -4.387 1.00 82.75 196 PHE A CA 1
ATOM 1524 C C . PHE A 1 196 ? -2.184 -6.820 -3.651 1.00 82.75 196 PHE A C 1
ATOM 1526 O O . PHE A 1 196 ? -3.145 -6.127 -3.973 1.00 82.75 196 PHE A O 1
ATOM 1533 N N . TYR A 1 197 ? -2.270 -7.750 -2.699 1.00 80.38 197 TYR A N 1
ATOM 1534 C CA . TYR A 1 197 ? -3.482 -7.972 -1.905 1.00 80.38 197 TYR A CA 1
ATOM 1535 C C . TYR A 1 197 ? -3.464 -7.227 -0.568 1.00 80.38 197 TYR A C 1
ATOM 1537 O O . TYR A 1 197 ? -4.523 -7.054 0.043 1.00 80.38 197 TYR A O 1
ATOM 1545 N N . LEU A 1 198 ? -2.280 -6.783 -0.134 1.00 78.12 198 LEU A N 1
ATOM 1546 C CA . LEU A 1 198 ? -2.100 -5.952 1.050 1.00 78.12 198 LEU A CA 1
ATOM 1547 C C . LEU A 1 198 ? -2.807 -4.604 0.851 1.00 78.12 198 LEU A C 1
ATOM 1549 O O . LEU A 1 198 ? -2.591 -3.913 -0.142 1.00 78.12 198 LEU A O 1
ATOM 1553 N N . GLY A 1 199 ? -3.665 -4.243 1.804 1.00 74.94 199 GLY A N 1
ATOM 1554 C CA . GLY A 1 199 ? -4.395 -2.972 1.832 1.00 74.94 199 GLY A CA 1
ATOM 1555 C C . GLY A 1 199 ? -5.911 -3.118 1.704 1.00 74.94 199 GLY A C 1
ATOM 1556 O O . GLY A 1 199 ? -6.642 -2.261 2.198 1.00 74.94 199 GLY A O 1
ATOM 1557 N N . THR A 1 200 ? -6.410 -4.225 1.142 1.00 75.56 200 THR A N 1
ATOM 1558 C CA . THR A 1 200 ? -7.864 -4.495 1.082 1.00 75.56 200 THR A CA 1
ATOM 1559 C C . THR A 1 200 ? -8.471 -4.683 2.475 1.00 75.56 200 THR A C 1
ATOM 1561 O O . THR A 1 200 ? -9.616 -4.308 2.726 1.00 75.56 200 THR A O 1
ATOM 1564 N N . GLU A 1 201 ? -7.679 -5.179 3.423 1.00 78.75 201 GLU A N 1
ATOM 1565 C CA . GLU A 1 201 ? -8.050 -5.318 4.828 1.00 78.75 201 GLU A CA 1
ATOM 1566 C C . GLU A 1 201 ? -8.063 -3.991 5.603 1.00 78.75 201 GLU A C 1
ATOM 1568 O O . GLU A 1 201 ? -8.523 -3.964 6.742 1.00 78.75 201 GLU A O 1
ATOM 1573 N N . GLY A 1 202 ? -7.571 -2.902 5.001 1.00 75.69 202 GLY A N 1
ATOM 1574 C CA . GLY A 1 202 ? -7.557 -1.562 5.591 1.00 75.69 202 GLY A CA 1
ATOM 1575 C C . GLY A 1 202 ? -8.920 -0.865 5.568 1.00 75.69 202 GLY A C 1
ATOM 1576 O O . GLY A 1 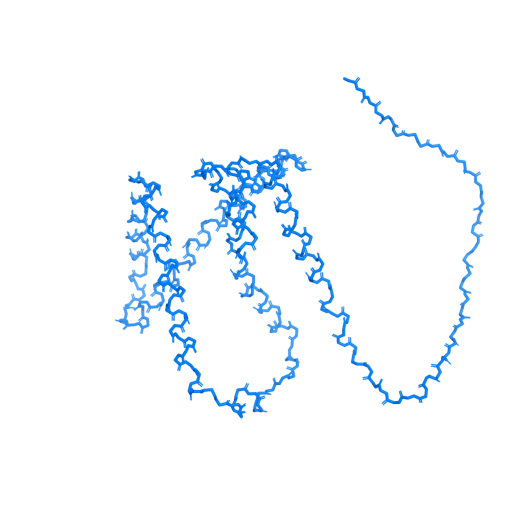202 ? -9.177 0.010 6.392 1.00 75.69 202 GLY A O 1
ATOM 1577 N N . LEU A 1 203 ? -9.815 -1.273 4.660 1.00 78.44 203 LEU A N 1
ATOM 1578 C CA . LEU A 1 203 ? -11.130 -0.651 4.462 1.00 78.44 203 LEU A CA 1
ATOM 1579 C C . LEU A 1 203 ? -11.996 -0.624 5.739 1.00 78.44 203 LEU A C 1
ATOM 1581 O O . LEU A 1 203 ? -12.549 0.431 6.046 1.00 78.44 203 LEU A O 1
ATOM 1585 N N . PRO A 1 204 ? -12.100 -1.712 6.531 1.00 76.12 204 PRO A N 1
ATOM 1586 C CA . PRO A 1 204 ? -12.911 -1.703 7.746 1.00 76.12 204 PRO A CA 1
ATOM 1587 C C . PRO A 1 204 ? -12.284 -0.919 8.906 1.00 76.12 204 PRO A C 1
ATOM 1589 O O . PRO A 1 204 ? -12.994 -0.600 9.851 1.00 76.12 204 PRO A O 1
ATOM 1592 N N . LEU A 1 205 ? -10.980 -0.608 8.876 1.00 80.94 205 LEU A N 1
ATOM 1593 C CA . LEU A 1 205 ? -10.364 0.216 9.927 1.00 80.94 205 LEU A CA 1
ATOM 1594 C C . LEU A 1 205 ? -10.819 1.677 9.840 1.00 80.94 205 LEU A C 1
ATOM 1596 O O . LEU A 1 205 ? -10.860 2.363 10.852 1.00 80.94 205 LEU A O 1
ATOM 1600 N N . ALA A 1 206 ? -11.188 2.149 8.648 1.00 77.75 206 ALA A N 1
ATOM 1601 C CA . ALA A 1 206 ? -11.651 3.517 8.429 1.00 77.75 206 ALA A CA 1
ATOM 1602 C C . ALA A 1 206 ? -13.169 3.690 8.639 1.00 77.75 206 ALA A C 1
ATOM 1604 O O . ALA A 1 206 ? -13.727 4.726 8.270 1.00 77.75 206 ALA A O 1
ATOM 1605 N N . SER A 1 207 ? -13.866 2.696 9.204 1.00 79.94 207 SER A N 1
ATOM 1606 C CA . SER A 1 207 ? -15.326 2.758 9.341 1.00 79.94 207 SER A CA 1
ATOM 1607 C C . SER A 1 207 ? -15.800 3.873 10.273 1.00 79.94 207 SER A C 1
ATOM 1609 O O . SER A 1 207 ? -16.870 4.420 10.032 1.00 79.94 207 SER A O 1
ATOM 1611 N N . ASP A 1 208 ? -15.010 4.242 11.287 1.00 80.00 208 ASP A N 1
ATOM 1612 C CA . ASP A 1 208 ? -15.374 5.298 12.250 1.00 80.00 208 ASP A CA 1
ATOM 1613 C C . ASP A 1 208 ? -15.384 6.700 11.617 1.00 80.00 208 ASP A C 1
ATOM 1615 O O . ASP A 1 208 ? -16.123 7.576 12.055 1.00 80.00 208 ASP A O 1
ATOM 1619 N N . GLU A 1 209 ? -14.622 6.893 10.538 1.00 81.00 209 GLU A N 1
ATOM 1620 C CA . GLU A 1 209 ? -14.544 8.148 9.775 1.00 81.00 209 GLU A CA 1
ATOM 1621 C C . GLU A 1 209 ? -15.453 8.133 8.529 1.00 81.00 209 GLU A C 1
ATOM 1623 O O . GLU A 1 209 ? -15.469 9.075 7.732 1.00 81.00 209 GLU A O 1
ATOM 1628 N N . THR A 1 210 ? -16.206 7.047 8.326 1.00 82.69 210 THR A N 1
ATOM 1629 C CA . THR A 1 210 ? -17.066 6.851 7.156 1.00 82.69 210 THR A CA 1
ATOM 1630 C C . THR A 1 210 ? -18.497 7.297 7.455 1.00 82.69 210 THR A C 1
ATOM 1632 O O . THR A 1 210 ? -19.097 6.908 8.452 1.00 82.69 210 THR A O 1
ATOM 1635 N N . ILE A 1 211 ? -19.093 8.075 6.550 1.00 84.38 211 ILE A N 1
ATOM 1636 C CA . ILE A 1 211 ? -20.525 8.407 6.598 1.00 84.38 211 ILE A CA 1
ATOM 1637 C C . ILE A 1 211 ? -21.313 7.130 6.276 1.00 84.38 211 ILE A C 1
ATOM 1639 O O . ILE A 1 211 ? -21.040 6.514 5.254 1.00 84.38 211 ILE A O 1
ATOM 1643 N N . GLU A 1 212 ? -22.276 6.724 7.108 1.00 85.31 212 GLU A N 1
ATOM 1644 C CA . GLU A 1 212 ? -23.071 5.488 6.922 1.00 85.31 212 GLU A CA 1
ATOM 1645 C C . GLU A 1 212 ? -22.211 4.223 6.654 1.00 85.31 212 GLU A C 1
ATOM 1647 O O . GLU A 1 212 ? -22.281 3.622 5.570 1.00 85.31 212 GLU A O 1
ATOM 1652 N N . PRO A 1 213 ? -21.401 3.774 7.633 1.00 79.56 213 PRO A N 1
ATOM 1653 C CA . PRO A 1 213 ? -20.448 2.680 7.434 1.00 79.56 213 PRO A CA 1
ATOM 1654 C C . PRO A 1 213 ? -21.117 1.352 7.048 1.00 79.56 213 PRO A C 1
ATOM 1656 O O . PRO A 1 213 ? -20.553 0.595 6.261 1.00 79.56 213 PRO A O 1
ATOM 1659 N N . GLU A 1 214 ? -22.346 1.100 7.517 1.00 79.44 214 GLU A N 1
ATOM 1660 C CA . GLU A 1 214 ? -23.126 -0.115 7.223 1.00 79.44 214 GLU A CA 1
ATOM 1661 C C . GLU A 1 214 ? -23.372 -0.347 5.725 1.00 79.44 214 GLU A C 1
ATOM 1663 O O . GLU A 1 214 ? -23.520 -1.489 5.294 1.00 79.44 214 GLU A O 1
ATOM 1668 N N . LYS A 1 215 ? -23.413 0.722 4.922 1.00 81.25 215 LYS A N 1
ATOM 1669 C CA . LYS A 1 215 ? -23.641 0.643 3.470 1.00 81.25 215 LYS A CA 1
ATOM 1670 C C . LYS A 1 215 ? -22.366 0.901 2.677 1.00 81.25 215 LYS A C 1
ATOM 1672 O O . LYS A 1 215 ? -22.103 0.209 1.694 1.00 81.25 215 LYS A O 1
ATOM 1677 N N . ASN A 1 216 ? -21.567 1.877 3.105 1.00 83.81 216 ASN A N 1
ATOM 1678 C CA . ASN A 1 216 ? -20.448 2.374 2.308 1.00 83.81 216 ASN A CA 1
ATOM 1679 C C . ASN A 1 216 ? -19.187 1.508 2.424 1.00 83.81 216 ASN A C 1
ATOM 1681 O O . ASN A 1 216 ? -18.503 1.301 1.422 1.00 83.81 216 ASN A O 1
ATOM 1685 N N . VAL A 1 217 ? -18.916 0.917 3.592 1.00 82.06 217 VAL A N 1
ATOM 1686 C CA . VAL A 1 217 ? -17.797 -0.026 3.768 1.00 82.06 217 VAL A CA 1
ATOM 1687 C C . VAL A 1 217 ? -17.979 -1.300 2.923 1.00 82.06 217 VAL A C 1
ATOM 1689 O O . VAL A 1 217 ? -17.063 -1.635 2.165 1.00 82.06 217 VAL A O 1
ATOM 1692 N N . PRO A 1 218 ? -19.131 -2.012 2.966 1.00 78.38 218 PRO A N 1
ATOM 1693 C CA . PRO A 1 218 ? -19.308 -3.213 2.148 1.00 78.38 218 PRO A CA 1
ATOM 1694 C C . PRO A 1 218 ? -19.333 -2.922 0.643 1.00 78.38 218 PRO A C 1
ATOM 1696 O O . PRO A 1 218 ? -18.878 -3.757 -0.139 1.00 78.38 218 PRO A O 1
ATOM 1699 N N . LEU A 1 219 ? -19.829 -1.751 0.225 1.00 82.44 219 LEU A N 1
ATOM 1700 C CA . LEU A 1 219 ? -19.792 -1.331 -1.176 1.00 82.44 219 LEU A CA 1
ATOM 1701 C C . LEU A 1 219 ? -18.356 -1.063 -1.646 1.00 82.44 219 LEU A C 1
ATOM 1703 O O . LEU A 1 219 ? -17.975 -1.521 -2.722 1.00 82.44 219 LEU A O 1
ATOM 1707 N N . GLY A 1 220 ? -17.551 -0.377 -0.828 1.00 81.44 220 GLY A N 1
ATOM 1708 C CA . GLY A 1 220 ? -16.142 -0.115 -1.123 1.00 81.44 220 GLY A CA 1
ATOM 1709 C C . GLY A 1 220 ? -15.341 -1.401 -1.332 1.00 81.44 220 GLY A C 1
ATOM 1710 O O . GLY A 1 220 ? -14.609 -1.509 -2.309 1.00 81.44 220 GLY A O 1
ATOM 1711 N N . LEU A 1 221 ? -15.561 -2.409 -0.481 1.00 81.06 221 LEU A N 1
ATOM 1712 C CA . LEU A 1 221 ? -14.904 -3.717 -0.593 1.00 81.06 221 LEU A CA 1
ATOM 1713 C C . LEU A 1 221 ? -15.338 -4.520 -1.834 1.00 81.06 221 LEU A C 1
ATOM 1715 O O . LEU A 1 221 ? -14.609 -5.390 -2.299 1.00 81.06 221 LEU A O 1
ATOM 1719 N N . PHE A 1 222 ? -16.541 -4.276 -2.356 1.00 81.62 222 PHE A N 1
ATOM 1720 C CA . PHE A 1 222 ? -17.015 -4.936 -3.573 1.00 81.62 222 PHE A CA 1
ATOM 1721 C C . PHE A 1 222 ? -16.462 -4.286 -4.850 1.00 81.62 222 PHE A C 1
ATOM 1723 O O . PHE A 1 222 ? -16.290 -4.974 -5.856 1.00 81.62 222 PHE A O 1
ATOM 1730 N N . LEU A 1 223 ? -16.221 -2.972 -4.821 1.00 82.19 223 LEU A N 1
ATOM 1731 C CA . LEU A 1 223 ? -15.700 -2.210 -5.960 1.00 82.19 223 LEU A CA 1
ATOM 1732 C C . LEU A 1 223 ? -14.171 -2.271 -6.091 1.00 82.19 223 LEU A C 1
ATOM 1734 O O . LEU A 1 223 ? -13.666 -2.026 -7.186 1.00 82.19 223 LEU A O 1
ATOM 1738 N N . SER A 1 224 ? -13.456 -2.570 -5.001 1.00 72.75 224 SER A N 1
ATOM 1739 C CA . SER A 1 224 ? -11.999 -2.778 -4.974 1.00 72.75 224 SER A CA 1
ATOM 1740 C C . SER A 1 224 ? -11.582 -4.115 -5.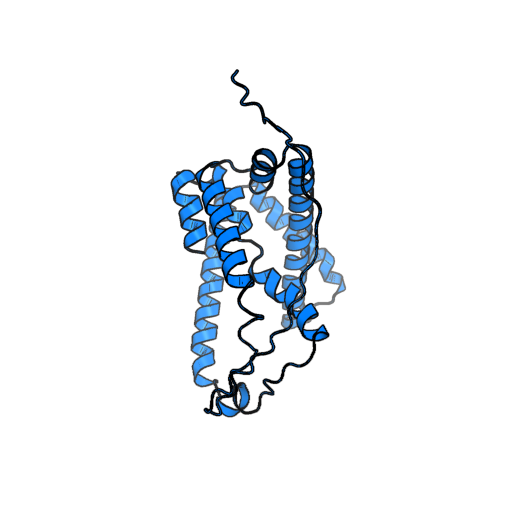584 1.00 72.75 224 SER A C 1
ATOM 1742 O O . SER A 1 224 ? -10.633 -4.126 -6.397 1.00 72.75 224 SER A O 1
#

Organism: Phytophthora infestans (NCBI:txid4787)